Protein AF-A0A8B6GQU1-F1 (afdb_monomer)

Solvent-accessible surface area (backbone atoms only — not comparable to full-atom values): 12794 Å² total; per-residue (Å²): 138,81,83,81,77,73,77,77,67,75,58,37,74,60,38,72,40,65,51,82,77,58,45,67,23,82,91,47,68,87,48,82,59,70,42,34,28,68,71,36,69,60,90,46,43,72,52,30,48,74,42,68,39,54,34,37,72,97,46,101,49,71,38,66,60,90,42,33,26,54,41,31,30,41,45,47,70,40,78,71,83,61,48,80,49,42,36,25,32,30,52,47,33,55,41,36,85,66,46,73,60,60,76,47,45,57,52,88,85,64,81,83,89,49,67,49,74,42,56,38,47,51,70,59,24,50,47,32,35,74,77,68,68,41,83,46,40,53,36,30,19,22,20,65,70,60,42,51,55,57,51,46,58,53,51,54,52,52,54,55,62,70,67,56,71,86,88,75,72,69,88,75,64,75,66,57,62,65,58,63,66,70,68,68,87,66,58,80,88,66,92,73,84,90,80,76,82,76,81,80,86,81,83,84,81,80,83,75,135

Structure (mmCIF, N/CA/C/O backbone):
data_AF-A0A8B6GQU1-F1
#
_entry.id   AF-A0A8B6GQU1-F1
#
loop_
_atom_site.group_PDB
_atom_site.id
_atom_site.type_symbol
_atom_site.label_atom_id
_atom_site.label_alt_id
_atom_site.label_comp_id
_atom_site.label_asym_id
_atom_site.label_entity_id
_atom_site.label_seq_id
_atom_site.pdbx_PDB_ins_code
_atom_site.Cartn_x
_atom_site.Cartn_y
_atom_site.Cartn_z
_atom_site.occupancy
_atom_site.B_iso_or_equiv
_atom_site.auth_seq_id
_atom_site.auth_comp_id
_atom_site.auth_asym_id
_atom_site.auth_atom_id
_atom_site.pdbx_PDB_model_num
ATOM 1 N N . MET A 1 1 ? -38.777 -3.379 20.861 1.00 36.31 1 MET A N 1
ATOM 2 C CA . MET A 1 1 ? -37.461 -2.865 20.425 1.00 36.31 1 MET A CA 1
ATOM 3 C C . MET A 1 1 ? -36.499 -4.041 20.366 1.00 36.31 1 MET A C 1
ATOM 5 O O . MET A 1 1 ? -35.968 -4.431 21.395 1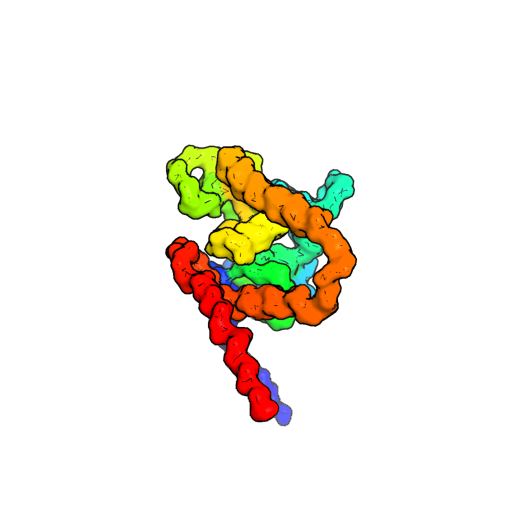.00 36.31 1 MET A O 1
ATOM 9 N N . ALA A 1 2 ? -36.364 -4.685 19.206 1.00 33.38 2 ALA A N 1
ATOM 10 C CA . ALA A 1 2 ? -35.402 -5.769 19.023 1.00 33.38 2 ALA A CA 1
ATOM 11 C C . ALA A 1 2 ? -34.128 -5.164 18.429 1.00 33.38 2 ALA A C 1
ATOM 13 O O . ALA A 1 2 ? -34.146 -4.674 17.301 1.00 33.38 2 ALA A O 1
ATOM 14 N N . ALA A 1 3 ? -33.051 -5.135 19.214 1.00 39.00 3 ALA A N 1
ATOM 15 C CA . ALA A 1 3 ? -31.732 -4.791 18.711 1.00 39.00 3 ALA A CA 1
ATOM 16 C C . ALA A 1 3 ? -31.323 -5.861 17.692 1.00 39.00 3 ALA A C 1
ATOM 18 O O . ALA A 1 3 ? -31.171 -7.034 18.037 1.00 39.00 3 ALA A O 1
ATOM 19 N N . ASN A 1 4 ? -31.198 -5.454 16.432 1.00 37.78 4 ASN A N 1
ATOM 20 C CA . ASN A 1 4 ? -30.645 -6.280 15.374 1.00 37.78 4 ASN A CA 1
ATOM 21 C C . ASN A 1 4 ? -29.144 -6.424 15.658 1.00 37.78 4 ASN A C 1
ATOM 23 O O . ASN A 1 4 ? -28.351 -5.539 15.345 1.00 37.78 4 ASN A O 1
ATOM 27 N N . VAL A 1 5 ? -28.767 -7.488 16.367 1.00 42.41 5 VAL A N 1
ATOM 28 C CA . VAL A 1 5 ? -27.365 -7.862 16.546 1.00 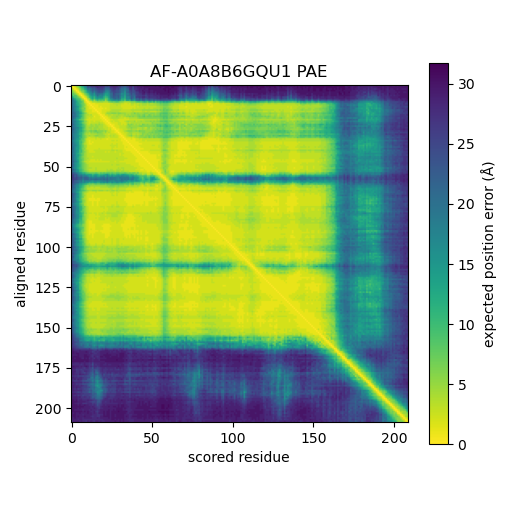42.41 5 VAL A CA 1
ATOM 29 C C . VAL A 1 5 ? -26.908 -8.412 15.203 1.00 42.41 5 VAL A C 1
ATOM 31 O O . VAL A 1 5 ? -27.070 -9.600 14.918 1.00 42.41 5 VAL A O 1
ATOM 34 N N . ASP A 1 6 ? -26.392 -7.521 14.356 1.00 46.66 6 ASP A N 1
ATOM 35 C CA . ASP A 1 6 ? -25.736 -7.881 13.108 1.00 46.66 6 ASP A CA 1
ATOM 36 C C . ASP A 1 6 ? -24.733 -8.998 13.399 1.00 46.66 6 ASP A C 1
ATOM 38 O O . ASP A 1 6 ? -23.780 -8.825 14.166 1.00 46.66 6 ASP A O 1
ATOM 42 N N . LYS A 1 7 ? -24.969 -10.171 12.802 1.00 43.84 7 LYS A N 1
ATOM 43 C CA . LYS A 1 7 ? -24.017 -11.283 12.795 1.00 43.84 7 LYS A CA 1
ATOM 44 C C . LYS A 1 7 ? -22.673 -10.718 12.347 1.00 43.84 7 LYS A C 1
ATOM 46 O O . LYS A 1 7 ? -22.515 -10.386 11.175 1.00 43.84 7 LYS A O 1
ATOM 51 N N . GLN A 1 8 ? -21.719 -10.591 13.272 1.00 52.16 8 GLN A N 1
ATOM 52 C CA . GLN A 1 8 ? -20.366 -10.151 12.953 1.00 52.16 8 GLN A CA 1
ATOM 53 C C . GLN A 1 8 ? -19.795 -11.114 11.920 1.00 52.16 8 GLN A C 1
ATOM 55 O O . GLN A 1 8 ? -19.410 -12.240 12.230 1.00 52.16 8 GLN A O 1
ATOM 60 N N . THR A 1 9 ? -19.769 -10.670 10.668 1.00 55.22 9 THR A N 1
ATOM 61 C CA . THR A 1 9 ? -19.030 -11.333 9.610 1.00 55.22 9 THR A CA 1
ATOM 62 C C . THR A 1 9 ? -17.588 -11.425 10.084 1.00 55.22 9 THR A C 1
ATOM 64 O O . THR A 1 9 ? -16.904 -10.411 10.216 1.00 55.22 9 THR A O 1
ATOM 67 N N . THR A 1 10 ? -17.117 -12.643 10.339 1.00 71.81 10 THR A N 1
ATOM 68 C CA . THR A 1 10 ? -15.739 -12.960 10.759 1.00 71.81 10 THR A CA 1
ATOM 69 C C . THR A 1 10 ? -14.692 -12.599 9.702 1.00 71.81 10 THR A C 1
ATOM 71 O O . THR A 1 10 ? -13.506 -12.853 9.892 1.00 71.81 10 THR A O 1
ATOM 74 N N . HIS A 1 11 ? -15.128 -12.016 8.586 1.00 86.56 11 HIS A N 1
ATOM 75 C CA . HIS A 1 11 ? -14.360 -11.691 7.403 1.00 86.56 11 HIS A CA 1
ATOM 76 C C . HIS A 1 11 ? -14.663 -10.247 6.992 1.00 86.56 11 HIS A C 1
ATOM 78 O O . HIS A 1 11 ? -15.827 -9.864 6.886 1.00 86.56 11 HIS A O 1
ATOM 84 N N . CYS A 1 12 ? -13.627 -9.441 6.746 1.00 92.69 12 CYS A N 1
ATOM 85 C CA . CYS A 1 12 ? -13.792 -8.141 6.103 1.00 92.69 12 CYS A CA 1
ATOM 86 C C . CYS A 1 12 ? -13.654 -8.278 4.574 1.00 92.69 12 CYS A C 1
ATOM 88 O O . CYS A 1 12 ? -12.913 -9.146 4.100 1.00 92.69 12 CYS A O 1
ATOM 90 N N . PRO A 1 13 ? -14.292 -7.395 3.784 1.00 93.19 13 PRO A N 1
ATOM 91 C CA . PRO A 1 13 ? -14.143 -7.350 2.328 1.00 93.19 13 PRO A CA 1
ATOM 92 C C . PRO A 1 13 ? -12.689 -7.383 1.829 1.00 93.19 13 PRO A C 1
ATOM 94 O O . PRO A 1 13 ? -12.398 -8.017 0.816 1.00 93.19 13 PRO A O 1
ATOM 97 N N . LEU A 1 14 ? -11.761 -6.763 2.570 1.00 92.94 14 LEU A N 1
ATOM 98 C CA . LEU A 1 14 ? -10.349 -6.662 2.182 1.00 92.94 14 LEU A CA 1
ATOM 99 C C . LEU A 1 14 ? -9.598 -8.003 2.179 1.00 92.94 14 LEU A C 1
ATOM 101 O O . LEU A 1 14 ? -8.539 -8.123 1.552 1.00 92.94 14 LEU A O 1
ATOM 105 N N . GLN A 1 15 ? -10.139 -9.027 2.840 1.00 92.38 15 GLN A N 1
ATOM 106 C CA . GLN A 1 15 ? -9.543 -10.358 2.843 1.00 92.38 15 GLN A CA 1
ATOM 107 C C . GLN A 1 15 ? -9.478 -10.964 1.437 1.00 92.38 15 GLN A C 1
ATOM 109 O O . GLN A 1 15 ? -8.520 -11.664 1.125 1.00 92.38 15 GLN A O 1
ATOM 114 N N . LYS A 1 16 ? -10.452 -10.657 0.571 1.00 89.75 16 LYS A N 1
ATOM 115 C CA . LYS A 1 16 ? -10.501 -11.170 -0.808 1.00 89.75 16 LYS A CA 1
ATOM 116 C C . LYS A 1 16 ? -9.285 -10.739 -1.634 1.00 89.75 16 LYS A C 1
ATOM 118 O O . LYS A 1 16 ? -8.817 -11.497 -2.474 1.00 89.75 16 LYS A O 1
ATOM 123 N N . PHE A 1 17 ? -8.752 -9.549 -1.360 1.00 88.44 17 PHE A N 1
ATOM 124 C CA . PHE A 1 17 ? -7.623 -8.974 -2.098 1.00 88.44 17 PHE A CA 1
ATOM 125 C C . PHE A 1 17 ? -6.268 -9.352 -1.496 1.00 88.44 17 PHE A C 1
ATOM 127 O O . PHE A 1 17 ? -5.271 -9.507 -2.198 1.00 88.44 17 PHE A O 1
ATOM 134 N N . THR A 1 18 ? -6.213 -9.494 -0.173 1.00 86.69 18 THR A N 1
ATOM 135 C CA . THR A 1 18 ? -4.941 -9.601 0.560 1.00 86.69 18 THR A CA 1
ATOM 136 C C . THR A 1 18 ? -4.663 -10.990 1.117 1.00 86.69 18 THR A C 1
ATOM 138 O O . THR A 1 18 ? -3.517 -11.293 1.455 1.00 86.69 18 THR A O 1
ATOM 141 N N . GLY A 1 19 ? -5.686 -11.842 1.193 1.00 87.75 19 GLY A N 1
ATOM 142 C CA . GLY A 1 19 ? -5.645 -13.098 1.927 1.00 87.75 19 GLY A CA 1
ATOM 143 C C . GLY A 1 19 ? -5.502 -12.878 3.437 1.00 87.75 19 GLY A C 1
ATOM 144 O O . GLY A 1 19 ? -5.899 -11.849 3.989 1.00 87.75 19 GLY A O 1
ATOM 145 N N . GLY A 1 20 ? -4.917 -13.861 4.122 1.00 87.38 20 GLY A N 1
ATOM 146 C CA . GLY A 1 20 ? -4.683 -13.808 5.567 1.00 87.38 20 GLY A CA 1
ATOM 147 C C . GLY A 1 20 ? -5.947 -13.989 6.416 1.00 87.38 20 GLY A C 1
ATOM 148 O O . GLY A 1 20 ? -7.055 -14.168 5.909 1.00 87.38 20 GLY A O 1
ATOM 149 N N . LYS A 1 21 ? -5.767 -13.982 7.741 1.00 91.19 21 LYS A N 1
ATOM 150 C CA . LYS A 1 21 ? -6.856 -14.152 8.714 1.00 91.19 21 LYS A CA 1
ATOM 151 C C . LYS A 1 21 ? -7.410 -12.786 9.120 1.00 91.19 21 LYS A C 1
ATOM 153 O O . LYS A 1 21 ? -6.639 -11.906 9.493 1.00 91.19 21 LYS A O 1
ATOM 158 N N . CYS A 1 22 ? -8.728 -12.623 9.059 1.00 94.06 22 CYS A N 1
ATOM 159 C CA . CYS A 1 22 ? -9.408 -11.477 9.661 1.00 94.06 22 CYS A CA 1
ATOM 160 C C . CYS A 1 22 ? -9.438 -11.592 11.190 1.00 94.06 22 CYS A C 1
ATOM 162 O O . CYS A 1 22 ? -9.257 -12.678 11.744 1.00 94.06 22 CYS A O 1
ATOM 164 N N . GLY A 1 23 ? -9.691 -10.471 11.865 1.00 91.50 23 GLY A N 1
ATOM 165 C CA . GLY A 1 23 ? -9.900 -10.439 13.310 1.00 91.50 23 GLY A CA 1
ATOM 166 C C . GLY A 1 23 ? -9.349 -9.182 13.973 1.00 91.50 23 GLY A C 1
ATOM 167 O O . GLY A 1 23 ? -9.198 -8.132 13.341 1.00 91.50 23 GLY A O 1
ATOM 168 N N . PHE A 1 24 ? -9.031 -9.319 15.259 1.00 90.62 24 PHE A N 1
ATOM 169 C CA . PHE A 1 24 ? -8.501 -8.253 16.105 1.00 90.62 24 PHE A CA 1
ATOM 170 C C . PHE A 1 24 ? -6.975 -8.270 16.157 1.00 90.62 24 PHE A C 1
ATOM 172 O O . PHE A 1 24 ? -6.348 -9.329 16.180 1.00 90.62 24 PHE A O 1
ATOM 179 N N . SER A 1 25 ? -6.367 -7.085 16.158 1.00 85.81 25 SER A N 1
ATOM 180 C CA . SER A 1 25 ? -4.914 -6.957 16.216 1.00 85.81 25 SER A CA 1
ATOM 181 C C . SER A 1 25 ? -4.424 -7.195 17.641 1.00 85.81 25 SER A C 1
ATOM 183 O O . SER A 1 25 ? -4.819 -6.477 18.556 1.00 85.81 25 SER A O 1
ATOM 185 N N . ALA A 1 26 ? -3.520 -8.160 17.830 1.00 86.06 26 ALA A N 1
ATOM 186 C CA . ALA A 1 26 ? -2.878 -8.384 19.127 1.00 86.06 26 ALA A CA 1
ATOM 187 C C . ALA A 1 26 ? -2.045 -7.166 19.572 1.00 86.06 26 ALA A C 1
ATOM 189 O O . ALA A 1 26 ? -1.997 -6.845 20.756 1.00 86.06 26 ALA A O 1
ATOM 190 N N . THR A 1 27 ? -1.433 -6.456 18.617 1.00 87.31 27 THR A N 1
ATOM 191 C CA . THR A 1 27 ? -0.640 -5.242 18.871 1.00 87.31 27 THR A CA 1
ATOM 192 C C . THR A 1 27 ? -1.511 -4.056 19.285 1.00 87.31 27 THR A C 1
ATOM 194 O O . THR A 1 27 ? -1.090 -3.236 20.093 1.00 87.31 27 THR A O 1
ATOM 197 N N . PHE A 1 28 ? -2.734 -3.973 18.756 1.00 87.00 28 PHE A N 1
ATOM 198 C CA . PHE A 1 28 ? -3.681 -2.891 19.030 1.00 87.00 28 PHE A CA 1
ATOM 199 C C . PHE A 1 28 ? -4.968 -3.451 19.639 1.00 87.00 28 PHE A C 1
ATOM 201 O O . PHE A 1 28 ? -6.058 -3.312 19.090 1.00 87.00 28 PHE A O 1
ATOM 208 N N . SER A 1 29 ? -4.832 -4.0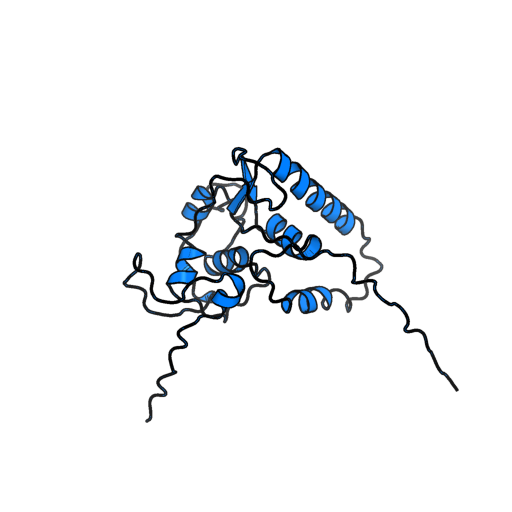86 20.803 1.00 86.88 29 SER A N 1
ATOM 209 C CA . SER A 1 29 ? -5.901 -4.837 21.479 1.00 86.88 29 SER A CA 1
ATOM 210 C C . SER A 1 29 ? -7.106 -3.999 21.927 1.00 86.88 29 SER A C 1
ATOM 212 O O . SER A 1 29 ? -8.174 -4.551 22.201 1.00 86.88 29 SER A O 1
ATOM 214 N N . ARG A 1 30 ? -6.945 -2.672 22.004 1.00 89.75 30 ARG A N 1
ATOM 215 C CA . ARG A 1 30 ? -8.024 -1.725 22.329 1.00 89.75 30 ARG A CA 1
ATOM 216 C C . ARG A 1 30 ? -8.957 -1.459 21.148 1.00 89.75 30 ARG A C 1
ATOM 218 O O . ARG A 1 30 ? -10.086 -1.044 21.367 1.00 89.75 30 ARG A O 1
ATOM 225 N N . GLU A 1 31 ? -8.517 -1.717 19.918 1.00 88.69 31 GLU A N 1
ATOM 226 C CA . GLU A 1 31 ? -9.333 -1.503 18.724 1.00 88.69 31 GLU A CA 1
ATOM 227 C C . GLU A 1 31 ? -10.016 -2.803 18.310 1.00 88.69 31 GLU A C 1
ATOM 229 O O . GLU A 1 31 ? -9.416 -3.689 17.696 1.00 88.69 31 GLU A O 1
ATOM 234 N N . LYS A 1 32 ? -11.293 -2.909 18.688 1.00 88.00 32 LYS A N 1
ATOM 235 C CA . LYS A 1 32 ? -12.134 -4.099 18.495 1.00 88.00 32 LYS A CA 1
ATOM 236 C C . LYS A 1 32 ? -13.281 -3.876 17.512 1.00 88.00 32 LYS A C 1
ATOM 238 O O . LYS A 1 32 ? -14.213 -4.670 17.456 1.00 88.00 32 LYS A O 1
ATOM 243 N N . GLU A 1 33 ? -13.209 -2.811 16.729 1.00 91.56 33 GLU A N 1
ATOM 244 C CA . GLU A 1 33 ? -14.273 -2.427 15.809 1.00 91.56 33 GLU A CA 1
ATOM 245 C C . GLU A 1 33 ? -13.814 -2.536 14.361 1.00 91.56 33 GLU A C 1
ATOM 247 O O . GLU A 1 33 ? -12.654 -2.293 14.022 1.00 91.56 33 GLU A O 1
ATOM 252 N N . TYR A 1 34 ? -14.751 -2.937 13.506 1.00 94.69 34 TYR A N 1
ATOM 253 C CA . TYR A 1 34 ? -14.587 -2.890 12.063 1.00 94.69 34 TYR A CA 1
ATOM 254 C C . TYR A 1 34 ? -15.051 -1.514 11.614 1.00 94.69 34 TYR A C 1
ATOM 256 O O . TYR A 1 34 ? -16.222 -1.180 11.777 1.00 94.69 34 TYR A O 1
ATOM 264 N N . VAL A 1 35 ? -14.140 -0.747 11.035 1.00 96.19 35 VAL A N 1
ATOM 265 C CA . VAL A 1 35 ? -14.394 0.636 10.623 1.00 96.19 35 VAL A CA 1
ATOM 266 C C . VAL A 1 35 ? -14.433 0.733 9.108 1.00 96.19 35 VAL A C 1
ATOM 268 O O . VAL A 1 35 ? -13.853 -0.110 8.413 1.00 96.19 35 VAL A O 1
ATOM 271 N N . LYS A 1 36 ? -15.114 1.747 8.583 1.00 97.75 36 LYS A N 1
ATOM 272 C CA . LYS A 1 36 ? -15.061 2.083 7.159 1.00 97.75 36 LYS A CA 1
ATOM 273 C C . LYS A 1 36 ? -13.673 2.607 6.783 1.00 97.75 36 LYS A C 1
ATOM 275 O O . LYS A 1 36 ? -12.936 3.134 7.620 1.00 97.75 36 LYS A O 1
ATOM 280 N N . LEU A 1 37 ? -13.303 2.502 5.509 1.00 97.38 37 LEU A N 1
ATOM 281 C CA . LEU A 1 37 ? -12.049 3.077 5.020 1.00 97.38 37 LEU A CA 1
ATOM 282 C C . LEU A 1 37 ? -12.030 4.607 5.132 1.00 97.38 37 LEU A C 1
ATOM 284 O O . LEU A 1 37 ? -10.973 5.171 5.406 1.00 97.38 37 LEU A O 1
ATOM 288 N N . SER A 1 38 ? -13.176 5.278 4.989 1.00 97.69 38 SER A N 1
ATOM 289 C CA . SER A 1 38 ? -13.298 6.724 5.233 1.00 97.69 38 SER A CA 1
ATOM 290 C C . SER A 1 38 ? -13.032 7.130 6.688 1.00 97.69 38 SER A C 1
ATOM 292 O O . SER A 1 38 ? -12.573 8.239 6.942 1.00 97.69 38 SER A O 1
ATOM 294 N N . GLU A 1 39 ? -13.259 6.226 7.642 1.00 97.69 39 GLU A N 1
ATOM 295 C CA . GLU A 1 39 ? -13.032 6.437 9.080 1.00 97.69 39 GLU A CA 1
ATOM 296 C C . GLU A 1 39 ? -11.587 6.098 9.497 1.00 97.69 39 GLU A C 1
ATOM 298 O O . GLU A 1 39 ? -11.167 6.332 10.633 1.00 97.69 39 GLU A O 1
ATOM 303 N N . CYS A 1 40 ? -10.786 5.551 8.578 1.00 97.44 40 CYS A N 1
ATOM 304 C CA . CYS A 1 40 ? -9.366 5.304 8.794 1.00 97.44 40 CYS A CA 1
ATOM 305 C C . CYS A 1 40 ? -8.580 6.613 8.613 1.00 97.44 40 CYS A C 1
ATOM 307 O O . CYS A 1 40 ? -8.165 6.963 7.505 1.00 97.44 40 CYS A O 1
ATOM 309 N N . THR A 1 41 ? -8.388 7.339 9.716 1.00 96.19 41 THR A N 1
ATOM 310 C CA . THR A 1 41 ? -7.816 8.696 9.741 1.00 96.19 41 THR A CA 1
ATOM 311 C C . THR A 1 41 ? -6.522 8.826 10.550 1.00 96.19 41 THR A C 1
ATOM 313 O O . THR A 1 41 ? -6.091 9.940 10.854 1.00 96.19 41 THR A O 1
ATOM 316 N N . LYS A 1 42 ? -5.856 7.719 10.910 1.00 95.25 42 LYS A N 1
ATOM 317 C CA . LYS A 1 42 ? -4.585 7.803 11.648 1.00 95.25 42 LYS A CA 1
ATOM 318 C C . LYS A 1 42 ? -3.536 8.562 10.840 1.00 95.25 42 LYS A C 1
ATOM 320 O O . LYS A 1 42 ? -3.440 8.419 9.623 1.00 95.25 42 LYS A O 1
ATOM 325 N N . ASN A 1 43 ? -2.693 9.323 11.535 1.00 94.81 43 ASN A N 1
ATOM 326 C CA . ASN A 1 43 ? -1.574 10.005 10.898 1.00 94.81 43 ASN A CA 1
ATOM 327 C C . ASN A 1 43 ? -0.554 8.976 10.376 1.00 94.81 43 ASN A C 1
ATOM 329 O O . ASN A 1 43 ? 0.022 8.205 11.146 1.00 94.81 43 ASN A O 1
ATOM 333 N N . ILE A 1 44 ? -0.327 8.986 9.060 1.00 95.50 44 ILE A N 1
ATOM 334 C CA . ILE A 1 44 ? 0.591 8.076 8.368 1.00 95.50 44 ILE A CA 1
ATOM 335 C C . ILE A 1 44 ? 1.907 8.739 7.947 1.00 95.50 44 ILE A C 1
ATOM 337 O O . ILE A 1 44 ? 2.765 8.050 7.405 1.00 95.50 44 ILE A O 1
ATOM 341 N N . SER A 1 45 ? 2.131 10.032 8.195 1.00 93.31 45 SER A N 1
ATOM 342 C CA . SER A 1 45 ? 3.275 10.773 7.636 1.00 93.31 45 SER A CA 1
ATOM 343 C C . SER A 1 45 ? 4.626 10.170 8.036 1.00 93.31 45 SER A C 1
ATOM 345 O O . SER A 1 45 ? 5.476 9.918 7.181 1.00 93.31 45 SER A O 1
ATOM 347 N N . ASN A 1 46 ? 4.808 9.844 9.320 1.00 93.50 46 ASN A N 1
ATOM 348 C CA . ASN A 1 46 ? 6.025 9.176 9.800 1.00 93.50 46 ASN A CA 1
ATOM 349 C C . ASN A 1 46 ? 6.180 7.765 9.213 1.00 93.50 46 ASN A C 1
ATOM 351 O O . ASN A 1 46 ? 7.298 7.313 8.956 1.00 93.50 46 ASN A O 1
ATOM 355 N N . HIS A 1 47 ? 5.064 7.077 8.968 1.00 95.25 47 HIS A N 1
ATOM 356 C CA . HIS A 1 47 ? 5.069 5.753 8.357 1.00 95.25 47 HIS A CA 1
ATOM 357 C C . HIS A 1 47 ? 5.449 5.797 6.877 1.00 95.25 47 HIS A C 1
ATOM 359 O O . HIS A 1 47 ? 6.285 5.014 6.434 1.00 95.25 47 HIS A O 1
ATOM 365 N N . LEU A 1 48 ? 4.903 6.751 6.121 1.00 94.62 48 LEU A N 1
ATOM 366 C CA . LEU A 1 48 ? 5.284 6.997 4.731 1.00 94.62 48 LEU A CA 1
ATOM 367 C C . LEU A 1 48 ? 6.784 7.295 4.636 1.00 94.62 48 LEU A C 1
ATOM 369 O O . LEU A 1 48 ? 7.482 6.651 3.853 1.00 94.62 48 LEU A O 1
ATOM 373 N N . LYS A 1 49 ? 7.306 8.157 5.520 1.00 92.31 49 LYS A N 1
ATOM 374 C CA . LYS A 1 49 ? 8.744 8.454 5.610 1.00 92.31 49 LYS A CA 1
ATOM 375 C C . LYS A 1 49 ? 9.578 7.202 5.901 1.00 92.31 49 LYS A C 1
ATOM 377 O O . LYS A 1 49 ? 10.605 6.997 5.256 1.00 92.31 49 LYS A O 1
ATOM 382 N N . SER A 1 50 ? 9.138 6.336 6.820 1.00 92.25 50 SER A N 1
ATOM 383 C CA . SER A 1 50 ? 9.835 5.073 7.123 1.00 92.25 50 SER A CA 1
ATOM 384 C C . SER A 1 50 ? 9.837 4.104 5.929 1.00 92.25 50 SER A C 1
ATOM 386 O O . SER A 1 50 ? 10.821 3.400 5.694 1.00 92.25 50 SER A O 1
ATOM 388 N N . CYS A 1 51 ? 8.778 4.142 5.117 1.00 92.38 51 CYS A N 1
ATOM 389 C CA . CYS A 1 51 ? 8.663 3.425 3.850 1.00 92.38 51 CYS A CA 1
ATOM 390 C C . CYS A 1 51 ? 9.372 4.133 2.681 1.00 92.38 51 CYS A C 1
ATOM 392 O O . CYS A 1 51 ? 9.318 3.633 1.562 1.00 92.38 51 CYS A O 1
ATOM 394 N N . LYS A 1 52 ? 10.046 5.269 2.919 1.00 92.25 52 LYS A N 1
ATOM 395 C CA . LYS A 1 52 ? 10.688 6.127 1.904 1.00 92.25 52 LYS A CA 1
ATOM 396 C C . LYS A 1 52 ? 9.729 6.635 0.818 1.00 92.25 52 LYS A C 1
ATOM 398 O O . LYS A 1 52 ? 10.150 6.876 -0.312 1.00 92.25 52 LYS A O 1
ATOM 403 N N . LEU A 1 53 ? 8.456 6.788 1.162 1.00 92.88 53 LEU A N 1
ATOM 404 C CA . LEU A 1 53 ? 7.451 7.443 0.333 1.00 92.88 53 LEU A CA 1
ATOM 405 C C . LEU A 1 53 ? 7.423 8.950 0.640 1.00 92.88 53 LEU A C 1
ATOM 407 O O . LEU A 1 53 ? 7.680 9.334 1.788 1.00 92.88 53 LEU A O 1
ATOM 411 N N . PRO A 1 54 ? 7.082 9.806 -0.341 1.00 91.31 54 PRO A N 1
ATOM 412 C CA . PRO A 1 54 ? 6.761 11.207 -0.087 1.00 91.31 54 PRO A CA 1
ATOM 413 C C . PRO A 1 54 ? 5.660 11.321 0.972 1.00 91.31 54 PRO A C 1
ATOM 415 O O . PRO A 1 54 ? 4.550 10.824 0.791 1.00 91.31 54 PRO A O 1
ATOM 418 N N . SER A 1 55 ? 5.980 11.946 2.105 1.00 87.44 55 SER A N 1
ATOM 419 C CA . SER A 1 55 ? 5.075 12.042 3.255 1.00 87.44 55 SER A CA 1
ATOM 420 C C . SER A 1 55 ? 4.296 13.353 3.326 1.00 87.44 55 SER A C 1
ATOM 422 O O . SER A 1 55 ? 3.494 13.505 4.247 1.00 87.44 55 SER A O 1
ATOM 424 N N . GLY A 1 56 ? 4.590 14.331 2.458 1.00 80.94 56 GLY A N 1
ATOM 425 C CA . GLY A 1 56 ? 4.062 15.706 2.509 1.00 80.94 56 GLY A CA 1
ATOM 426 C C . GLY A 1 56 ? 4.565 16.531 3.703 1.00 80.94 56 GLY A C 1
ATOM 427 O O . GLY A 1 56 ? 4.710 17.744 3.633 1.00 80.94 56 GLY A O 1
ATOM 428 N N . HIS A 1 57 ? 4.905 15.871 4.808 1.00 65.44 57 HIS A N 1
ATOM 429 C CA . HIS A 1 57 ? 5.495 16.477 5.990 1.00 65.44 57 HIS A CA 1
ATOM 430 C C . HIS A 1 57 ? 7.001 16.711 5.765 1.00 65.44 57 HIS A C 1
ATOM 432 O O . HIS A 1 57 ? 7.745 15.747 5.581 1.00 65.44 57 HIS A O 1
ATOM 438 N N . GLN A 1 58 ? 7.445 17.975 5.803 1.00 54.53 58 GLN A N 1
ATOM 439 C CA . GLN A 1 58 ? 8.836 18.443 5.604 1.00 54.53 58 GLN A CA 1
ATOM 440 C C . GLN A 1 58 ? 9.402 18.372 4.168 1.00 54.53 58 GLN A C 1
ATOM 442 O O . GLN A 1 58 ? 10.560 18.733 3.967 1.00 54.53 58 GLN A O 1
ATOM 447 N N . SER A 1 59 ? 8.630 17.947 3.163 1.00 56.94 59 SER A N 1
ATOM 448 C CA . SER A 1 59 ? 9.036 18.000 1.749 1.00 56.94 59 SER A CA 1
ATOM 449 C C . SER A 1 59 ? 8.306 19.120 1.009 1.00 56.94 59 SER A C 1
ATOM 451 O O . SER A 1 59 ? 7.126 19.331 1.245 1.00 56.94 59 SER A O 1
ATOM 453 N N . LYS A 1 60 ? 8.969 19.779 0.044 1.00 66.06 60 LYS A N 1
ATOM 454 C CA . LYS A 1 60 ? 8.313 20.678 -0.937 1.00 66.06 60 LYS A CA 1
ATOM 455 C C . LYS A 1 60 ? 7.203 19.969 -1.742 1.00 66.06 60 LYS A C 1
ATOM 457 O O . LYS A 1 60 ? 6.379 20.616 -2.374 1.00 66.06 60 LYS A O 1
ATOM 462 N N . TRP A 1 61 ? 7.221 18.642 -1.737 1.00 72.25 61 TRP A N 1
ATOM 463 C CA . TRP A 1 61 ? 6.364 17.775 -2.531 1.00 72.25 61 TRP A CA 1
ATOM 464 C C . TRP A 1 61 ? 5.157 17.289 -1.734 1.00 72.25 61 TRP A C 1
ATOM 466 O O . TRP A 1 61 ? 5.277 17.020 -0.535 1.00 72.25 61 TRP A O 1
ATOM 476 N N . GLU A 1 62 ? 4.036 17.130 -2.434 1.00 84.75 62 GLU A N 1
ATOM 477 C CA . GLU A 1 62 ? 2.807 16.524 -1.925 1.00 84.75 62 GLU A CA 1
ATOM 478 C C . GLU A 1 62 ? 3.052 15.091 -1.418 1.00 84.75 62 GLU A C 1
ATOM 480 O O . GLU A 1 62 ? 3.978 14.396 -1.854 1.00 84.75 62 GLU A O 1
ATOM 485 N N . ALA A 1 63 ? 2.238 14.649 -0.457 1.00 88.69 63 ALA A N 1
ATOM 486 C CA . ALA A 1 63 ? 2.263 13.264 -0.012 1.00 88.69 63 ALA A CA 1
ATOM 487 C C . ALA A 1 63 ? 1.816 12.331 -1.147 1.00 88.69 63 ALA A C 1
ATOM 489 O O . ALA A 1 63 ? 0.819 12.590 -1.809 1.00 88.69 63 ALA A O 1
ATOM 490 N N . ASP A 1 64 ? 2.502 11.199 -1.322 1.00 92.50 64 ASP A N 1
ATOM 491 C CA . ASP A 1 64 ? 2.108 10.187 -2.319 1.00 92.50 64 ASP A CA 1
ATOM 492 C C . ASP A 1 64 ? 0.773 9.508 -1.963 1.00 92.50 64 ASP A C 1
ATOM 494 O O . ASP A 1 64 ? 0.105 8.928 -2.817 1.00 92.50 64 ASP A O 1
ATOM 498 N N . VAL A 1 65 ? 0.384 9.569 -0.684 1.00 94.88 65 VAL A N 1
ATOM 499 C CA . VAL A 1 65 ? -0.884 9.048 -0.172 1.00 94.88 65 VAL A CA 1
ATOM 500 C C . VAL A 1 65 ? -1.455 10.013 0.865 1.00 94.88 65 VAL A C 1
ATOM 502 O O . VAL A 1 65 ? -0.765 10.387 1.813 1.00 94.88 65 VAL A O 1
ATOM 505 N N . SER A 1 66 ? -2.727 10.382 0.705 1.00 92.38 66 SER A N 1
ATOM 506 C CA . SER A 1 66 ? -3.387 11.446 1.475 1.00 92.38 66 SER A CA 1
ATOM 507 C C . SER A 1 66 ? -3.946 11.011 2.835 1.00 92.38 66 SER A C 1
ATOM 509 O O . SER A 1 66 ? -4.015 11.825 3.753 1.00 92.38 66 SER A O 1
ATOM 511 N N . SER A 1 67 ? -4.341 9.743 3.005 1.00 95.94 67 SER A N 1
ATOM 512 C CA . SER A 1 67 ? -4.923 9.242 4.261 1.00 95.94 67 SER A CA 1
ATOM 513 C C . SER A 1 67 ? -4.612 7.767 4.534 1.00 95.94 67 SER A C 1
ATOM 515 O O . SER A 1 67 ? -4.196 7.023 3.644 1.00 95.94 67 SER A O 1
ATOM 517 N N . GLU A 1 68 ? -4.836 7.320 5.777 1.00 98.06 68 GLU A N 1
ATOM 518 C CA . GLU A 1 68 ? -4.701 5.907 6.164 1.00 98.06 68 GLU A CA 1
ATOM 519 C C . GLU A 1 68 ? -5.622 5.003 5.327 1.00 98.06 68 GLU A C 1
ATOM 521 O O . GLU A 1 68 ? -5.165 3.972 4.832 1.00 98.06 68 GLU A O 1
ATOM 526 N N . GLY A 1 69 ? -6.880 5.402 5.107 1.00 98.25 69 GLY A N 1
ATOM 527 C CA . GLY A 1 69 ? -7.816 4.670 4.247 1.00 98.25 69 GLY A CA 1
ATOM 528 C C . GLY A 1 69 ? -7.299 4.468 2.818 1.00 98.25 69 GLY A C 1
ATOM 529 O O . GLY A 1 69 ? -7.339 3.347 2.301 1.00 98.25 69 GLY A O 1
ATOM 530 N N . HIS A 1 70 ? -6.748 5.514 2.193 1.00 98.00 70 HIS A N 1
ATOM 531 C CA . HIS A 1 70 ? -6.138 5.403 0.862 1.00 98.00 70 HIS A CA 1
ATOM 532 C C . HIS A 1 70 ? -4.918 4.477 0.879 1.00 98.00 70 HIS A C 1
ATOM 534 O O . HIS A 1 70 ? -4.785 3.616 0.012 1.00 98.00 70 HIS A O 1
ATOM 540 N N . LEU A 1 71 ? -4.062 4.579 1.901 1.00 98.12 71 LEU A N 1
ATOM 541 C CA . LEU A 1 71 ? -2.879 3.726 2.027 1.00 98.12 71 LEU A CA 1
ATOM 542 C C . LEU A 1 71 ? -3.245 2.241 2.105 1.00 98.12 71 LEU A C 1
ATOM 544 O O . LEU A 1 71 ? -2.618 1.412 1.443 1.00 98.12 71 LEU A O 1
ATOM 548 N N . ILE A 1 72 ? -4.263 1.914 2.904 1.00 98.25 72 ILE A N 1
ATOM 549 C CA . ILE A 1 72 ? -4.791 0.554 3.033 1.00 98.25 72 ILE A CA 1
ATOM 550 C C . ILE A 1 72 ? -5.319 0.062 1.678 1.00 98.25 72 ILE A C 1
ATOM 552 O O . ILE A 1 72 ? -4.983 -1.053 1.275 1.00 98.25 72 ILE A O 1
ATOM 556 N N . SER A 1 73 ? -6.082 0.901 0.972 1.00 97.06 73 SER A N 1
ATOM 557 C CA . SER A 1 73 ? -6.679 0.586 -0.336 1.00 97.06 73 SER A CA 1
ATOM 558 C C . SER A 1 73 ? -5.615 0.300 -1.395 1.00 97.06 73 SER A C 1
ATOM 560 O O . SER A 1 73 ? -5.598 -0.762 -2.016 1.00 97.06 73 SER A O 1
ATOM 562 N N . TYR A 1 74 ? -4.635 1.189 -1.546 1.00 97.50 74 TYR A N 1
ATOM 563 C CA . TYR A 1 74 ? -3.594 1.029 -2.561 1.00 97.50 74 TYR A CA 1
ATOM 564 C C . TYR A 1 74 ? -2.699 -0.186 -2.287 1.00 97.50 74 TYR A C 1
ATOM 566 O O . TYR A 1 74 ? -2.278 -0.883 -3.210 1.00 97.50 74 TYR A O 1
ATOM 574 N N . ARG A 1 75 ? -2.447 -0.521 -1.015 1.00 96.88 75 ARG A N 1
ATOM 575 C CA . ARG A 1 75 ? -1.666 -1.715 -0.641 1.00 96.88 75 ARG A CA 1
ATOM 576 C C . ARG A 1 75 ? -2.404 -3.039 -0.811 1.00 96.88 75 ARG A C 1
ATOM 578 O O . ARG A 1 75 ? -1.745 -4.081 -0.758 1.00 96.88 75 ARG A O 1
ATOM 585 N N . CYS A 1 76 ? -3.712 -3.021 -1.050 1.00 94.44 76 CYS A N 1
ATOM 586 C CA . CYS A 1 76 ? -4.466 -4.195 -1.481 1.00 94.44 76 CYS A CA 1
ATOM 587 C C . CYS A 1 76 ? -4.851 -4.176 -2.969 1.00 94.44 76 CYS A C 1
ATOM 589 O O . CYS A 1 76 ? -5.513 -5.108 -3.411 1.00 94.44 76 CYS A O 1
ATOM 591 N N . GLY A 1 77 ? -4.402 -3.178 -3.740 1.00 94.44 77 GLY A N 1
ATOM 592 C CA . GLY A 1 77 ? -4.684 -3.069 -5.176 1.00 94.44 77 GLY A CA 1
ATOM 593 C C . GLY A 1 77 ? -6.010 -2.379 -5.506 1.00 94.44 77 GLY A C 1
ATOM 594 O O . GLY A 1 77 ? -6.413 -2.354 -6.663 1.00 94.44 77 GLY A O 1
ATOM 595 N N . LEU A 1 78 ? -6.682 -1.789 -4.513 1.00 95.12 78 LEU A N 1
ATOM 596 C CA . LEU A 1 78 ? -7.877 -0.972 -4.709 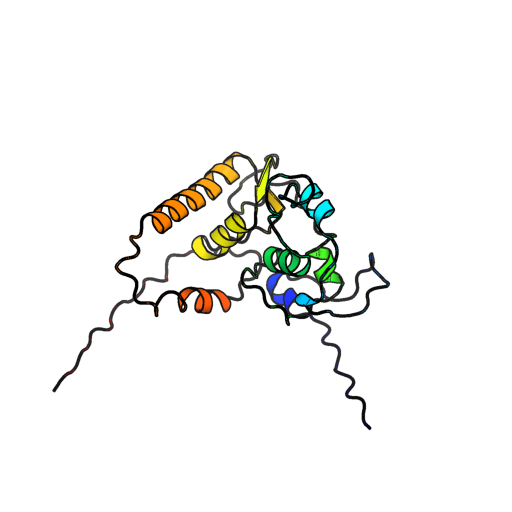1.00 95.12 78 LEU A CA 1
ATOM 597 C C . LEU A 1 78 ? -7.466 0.474 -5.005 1.00 95.12 78 LEU A C 1
ATOM 599 O O . LEU A 1 78 ? -7.335 1.292 -4.096 1.00 95.12 78 LEU A O 1
ATOM 603 N N . PHE A 1 79 ? -7.221 0.778 -6.282 1.00 94.06 79 PHE A N 1
ATOM 604 C CA . PHE A 1 79 ? -6.821 2.122 -6.727 1.00 94.06 79 PHE A CA 1
ATOM 605 C C . PHE A 1 79 ? -7.994 3.084 -6.943 1.00 94.06 79 PHE A C 1
ATOM 607 O O . PHE A 1 79 ? -7.779 4.293 -6.954 1.00 94.06 79 PHE A O 1
ATOM 614 N N . SER A 1 80 ? -9.218 2.562 -7.060 1.00 92.94 80 SER A N 1
ATOM 615 C CA . SER A 1 80 ? -10.447 3.345 -6.917 1.00 92.94 80 SER A CA 1
ATOM 616 C C . SER A 1 80 ? -10.893 3.279 -5.456 1.00 92.94 80 SER A C 1
ATOM 618 O O . SER A 1 80 ? -11.176 2.194 -4.937 1.00 92.94 80 SER A O 1
ATOM 620 N N . PHE A 1 81 ? -10.861 4.417 -4.759 1.00 93.00 81 PHE A N 1
ATOM 621 C CA . PHE A 1 81 ? -11.123 4.465 -3.322 1.00 93.00 81 PHE A CA 1
ATOM 622 C C . PHE A 1 81 ? -12.605 4.213 -3.028 1.00 93.00 81 PHE A C 1
ATOM 624 O O . PHE A 1 81 ? -13.471 4.966 -3.462 1.00 93.00 81 PHE A O 1
ATOM 631 N N . GLN A 1 82 ? -12.891 3.165 -2.254 1.00 95.06 82 GLN A N 1
ATOM 632 C CA . GLN A 1 82 ? -14.249 2.797 -1.848 1.00 95.06 82 GLN A CA 1
ATOM 633 C C . GLN A 1 82 ? -14.445 3.104 -0.353 1.00 95.06 82 GLN A C 1
ATOM 635 O O . GLN A 1 82 ? -14.091 2.273 0.490 1.00 95.06 82 GLN A O 1
ATOM 640 N N . PRO A 1 83 ? -14.983 4.283 0.010 1.00 96.06 83 PRO A N 1
ATOM 641 C CA . PRO A 1 83 ? -15.015 4.754 1.397 1.00 96.06 83 PRO A CA 1
ATOM 642 C C . PRO A 1 83 ? -15.813 3.840 2.333 1.00 96.06 83 PRO A C 1
ATOM 644 O O . PRO A 1 83 ? -15.440 3.691 3.494 1.00 96.06 83 PRO A O 1
ATOM 647 N N . ASP A 1 84 ? -16.870 3.197 1.832 1.00 96.25 84 ASP A N 1
ATOM 648 C CA . ASP A 1 84 ? -17.788 2.377 2.628 1.00 96.25 84 ASP A CA 1
ATOM 649 C C . ASP A 1 84 ? -17.300 0.952 2.916 1.00 96.25 84 ASP A C 1
ATOM 651 O O . ASP A 1 84 ? -17.912 0.248 3.728 1.00 96.25 84 ASP A O 1
ATOM 655 N N . LEU A 1 85 ? -16.196 0.505 2.302 1.00 95.19 85 LEU A N 1
ATOM 656 C CA . LEU A 1 85 ? -15.646 -0.813 2.611 1.00 95.19 85 LEU A CA 1
ATOM 657 C C . LEU A 1 85 ? -15.188 -0.865 4.068 1.00 95.19 85 LEU A C 1
ATOM 659 O O . LEU A 1 85 ? -14.380 -0.056 4.522 1.00 95.19 85 LEU A O 1
ATOM 663 N N . LYS A 1 86 ? -15.675 -1.870 4.798 1.00 96.38 86 LYS A 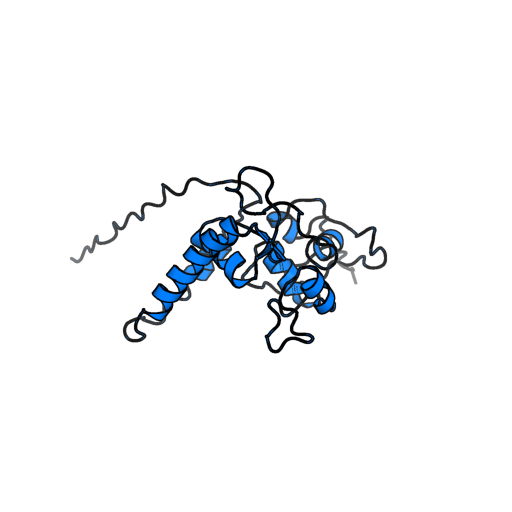N 1
ATOM 664 C CA . LYS A 1 86 ? -15.247 -2.120 6.175 1.00 96.38 86 LYS A CA 1
ATOM 665 C C . LYS A 1 86 ? -13.925 -2.883 6.209 1.00 96.38 86 LYS A C 1
ATOM 667 O O . LYS A 1 86 ? -13.721 -3.841 5.462 1.00 96.38 86 LYS A O 1
ATOM 672 N N . VAL A 1 87 ? -13.044 -2.522 7.133 1.00 96.44 87 VAL A N 1
ATOM 673 C CA . VAL A 1 87 ? -11.766 -3.198 7.374 1.00 96.44 87 VAL A CA 1
ATOM 674 C C . VAL A 1 87 ? -11.687 -3.689 8.820 1.00 96.44 87 VAL A C 1
ATOM 676 O O . VAL A 1 87 ? -12.048 -2.976 9.753 1.00 96.44 87 VAL A O 1
ATOM 679 N N . CYS A 1 88 ? -11.228 -4.930 9.016 1.00 95.94 88 CYS A N 1
ATOM 680 C CA . CYS A 1 88 ? -10.981 -5.458 10.358 1.00 95.94 88 CYS A CA 1
ATOM 681 C C . CYS A 1 88 ? -9.677 -4.886 10.937 1.00 95.94 88 CYS A C 1
ATOM 683 O O . CYS A 1 88 ? -8.769 -4.565 10.162 1.00 95.94 88 CYS A O 1
ATOM 685 N N . PRO A 1 89 ? -9.505 -4.831 12.270 1.00 95.69 89 PRO A N 1
ATOM 686 C CA . PRO A 1 89 ? -8.267 -4.333 12.866 1.00 95.69 89 PRO A CA 1
ATOM 687 C C . PRO A 1 89 ? -7.003 -5.034 12.347 1.00 95.69 89 PRO A C 1
ATOM 689 O O . PRO A 1 89 ? -6.036 -4.357 12.011 1.00 95.69 89 PRO A O 1
ATOM 692 N N . VAL A 1 90 ? -6.994 -6.364 12.181 1.00 95.19 90 VAL A N 1
ATOM 693 C CA . VAL A 1 90 ? -5.818 -7.074 11.628 1.00 95.19 90 VAL A CA 1
ATOM 694 C C . VAL A 1 90 ? -5.421 -6.540 10.248 1.00 95.19 90 VAL A C 1
ATOM 696 O O . VAL A 1 90 ? -4.264 -6.174 10.043 1.00 95.19 90 VAL A O 1
ATOM 699 N N . HIS A 1 91 ? -6.361 -6.459 9.304 1.00 95.81 91 HIS A N 1
ATOM 700 C CA . HIS A 1 91 ? -6.078 -5.969 7.951 1.00 95.81 91 HIS A CA 1
ATOM 701 C C . HIS A 1 91 ? -5.757 -4.476 7.935 1.00 95.81 91 HIS A C 1
ATOM 703 O O . HIS A 1 91 ? -4.819 -4.087 7.242 1.00 95.81 91 HIS A O 1
ATOM 709 N N . ARG A 1 92 ? -6.454 -3.661 8.739 1.00 96.75 92 ARG A N 1
ATOM 710 C CA . ARG A 1 92 ? -6.191 -2.220 8.876 1.00 96.75 92 ARG A CA 1
ATOM 711 C C . ARG A 1 92 ? -4.732 -1.981 9.234 1.00 96.75 92 ARG A C 1
ATOM 713 O O . ARG A 1 92 ? -4.049 -1.211 8.569 1.00 96.75 92 ARG A O 1
ATOM 720 N N . TYR A 1 93 ? -4.224 -2.690 10.238 1.00 96.06 93 TYR A N 1
ATOM 721 C CA . TYR A 1 93 ? -2.847 -2.514 10.685 1.00 96.06 93 TYR A CA 1
ATOM 722 C C . TYR A 1 93 ? -1.822 -3.143 9.753 1.00 96.06 93 TYR A C 1
ATOM 724 O O . TYR A 1 93 ? -0.816 -2.501 9.452 1.00 96.06 93 TYR A O 1
ATOM 732 N N . ASN A 1 94 ? -2.073 -4.357 9.260 1.00 95.31 94 ASN A N 1
ATOM 733 C CA . ASN A 1 94 ? -1.142 -5.050 8.369 1.00 95.31 94 ASN A CA 1
ATOM 734 C C . ASN A 1 94 ? -0.977 -4.3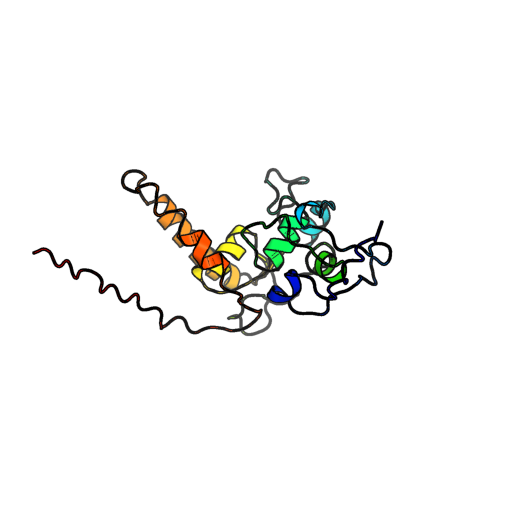52 7.017 1.00 95.31 94 ASN A C 1
ATOM 736 O O . ASN A 1 94 ? 0.081 -4.477 6.407 1.00 95.31 94 ASN A O 1
ATOM 740 N N . LEU A 1 95 ? -2.000 -3.634 6.548 1.00 96.25 95 LEU A N 1
ATOM 741 C CA . LEU A 1 95 ? -1.946 -2.824 5.330 1.00 96.25 95 LEU A CA 1
ATOM 742 C C . LEU A 1 95 ? -1.601 -1.361 5.630 1.00 96.25 95 LEU A C 1
ATOM 744 O O . LEU A 1 95 ? -1.037 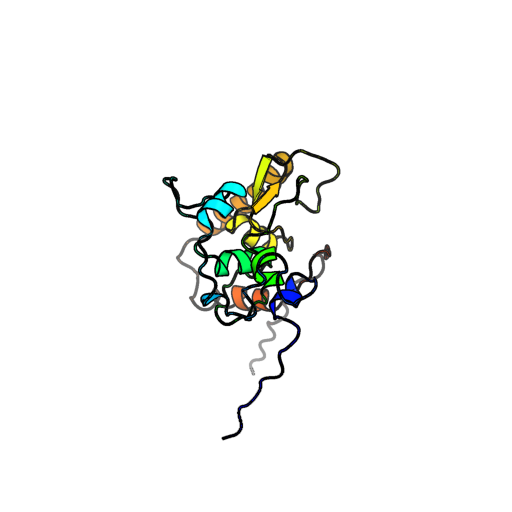-0.683 4.781 1.00 96.25 95 LEU A O 1
ATOM 748 N N . GLY A 1 96 ? -1.879 -0.874 6.836 1.00 96.31 96 GLY A N 1
ATOM 749 C CA . GLY A 1 96 ? -1.547 0.468 7.306 1.00 96.31 96 GLY A CA 1
ATOM 750 C C . GLY A 1 96 ? -0.204 0.521 8.038 1.00 96.31 96 GLY A C 1
ATOM 751 O O . GLY A 1 96 ? 0.857 0.303 7.448 1.00 96.31 96 GLY A O 1
ATOM 752 N N . LEU A 1 97 ? -0.248 0.864 9.327 1.00 95.50 97 LEU A N 1
ATOM 753 C CA . LEU A 1 97 ? 0.918 1.261 10.132 1.00 95.50 97 LEU A CA 1
ATOM 754 C C . LEU A 1 97 ? 1.892 0.127 10.501 1.00 95.50 97 LEU A C 1
ATOM 756 O O . LEU A 1 97 ? 3.047 0.406 10.807 1.00 95.50 97 LEU A O 1
ATOM 760 N N . LEU A 1 98 ? 1.467 -1.140 10.482 1.00 94.94 98 LEU A N 1
ATOM 761 C CA . LEU A 1 98 ? 2.359 -2.284 10.740 1.00 94.94 98 LEU A CA 1
ATOM 762 C C . LEU A 1 98 ? 2.966 -2.872 9.469 1.00 94.94 98 LEU A C 1
ATOM 764 O O . LEU A 1 98 ? 3.859 -3.717 9.556 1.00 94.94 98 LEU A O 1
ATOM 768 N N . TRP A 1 99 ? 2.506 -2.431 8.298 1.00 95.75 99 TRP A N 1
ATOM 769 C CA . TRP A 1 99 ? 3.064 -2.879 7.034 1.00 95.75 99 TRP A CA 1
ATOM 770 C C . TRP A 1 99 ? 4.551 -2.527 6.945 1.00 95.75 99 TRP A C 1
ATOM 772 O O . TRP A 1 99 ? 4.943 -1.392 7.213 1.00 95.75 99 TRP A O 1
ATOM 782 N N . LYS A 1 100 ? 5.383 -3.479 6.520 1.00 91.94 100 LYS A N 1
ATOM 783 C CA . LYS A 1 100 ? 6.814 -3.256 6.290 1.00 91.94 100 LYS A CA 1
ATOM 784 C C . LYS A 1 100 ? 7.202 -3.791 4.916 1.00 91.94 100 LYS A C 1
ATOM 786 O O . LYS A 1 100 ? 6.777 -4.895 4.567 1.00 91.94 100 LYS A O 1
ATOM 791 N N . PRO A 1 101 ? 8.032 -3.061 4.153 1.00 89.62 101 PRO A N 1
ATOM 792 C CA . PRO A 1 101 ? 8.522 -3.568 2.885 1.00 89.62 101 PRO A CA 1
ATOM 793 C C . PRO A 1 101 ? 9.430 -4.777 3.115 1.00 89.62 101 PRO A C 1
ATOM 795 O O . PRO A 1 101 ? 10.204 -4.828 4.076 1.00 89.62 101 PRO A O 1
ATOM 798 N N . ALA A 1 102 ? 9.366 -5.739 2.196 1.00 88.56 102 ALA A N 1
ATOM 799 C CA . ALA A 1 102 ? 10.354 -6.804 2.138 1.00 88.56 102 ALA A CA 1
ATOM 800 C C . ALA A 1 102 ? 11.754 -6.220 1.874 1.00 88.56 102 ALA A C 1
ATOM 802 O O . ALA A 1 102 ? 11.909 -5.169 1.250 1.00 88.56 102 ALA A O 1
ATOM 803 N N . ARG A 1 103 ? 12.793 -6.924 2.340 1.00 87.75 103 ARG A N 1
ATOM 804 C CA . ARG A 1 103 ? 14.195 -6.547 2.081 1.00 87.75 103 ARG A CA 1
ATOM 805 C C . ARG A 1 103 ? 14.672 -6.942 0.677 1.00 87.75 103 ARG A C 1
ATOM 807 O O . ARG A 1 103 ? 15.732 -6.489 0.252 1.00 87.75 103 ARG A O 1
ATOM 814 N N . SER A 1 104 ? 13.903 -7.778 -0.017 1.00 90.31 104 SER A N 1
ATOM 815 C CA . SER A 1 104 ? 14.135 -8.223 -1.390 1.00 90.31 104 SER A CA 1
ATOM 816 C C . SER A 1 104 ? 13.330 -7.398 -2.396 1.00 90.31 104 SER A C 1
ATOM 818 O O . SER A 1 104 ? 12.333 -6.762 -2.055 1.00 90.31 104 SER A O 1
ATOM 820 N N . CYS A 1 105 ? 13.784 -7.411 -3.651 1.00 94.44 105 CYS A N 1
ATOM 821 C CA . CYS A 1 105 ? 13.076 -6.788 -4.765 1.00 94.44 105 CYS A CA 1
ATOM 822 C C . CYS A 1 105 ? 11.672 -7.396 -4.921 1.00 94.44 105 CYS A C 1
ATOM 824 O O . CYS A 1 105 ? 11.535 -8.615 -4.983 1.00 94.44 105 CYS A O 1
ATOM 826 N N . ALA A 1 106 ? 10.652 -6.546 -5.020 1.00 93.94 106 ALA A N 1
ATOM 827 C CA . ALA A 1 106 ? 9.253 -6.942 -5.157 1.00 93.94 106 ALA A CA 1
ATOM 828 C C . ALA A 1 106 ? 8.809 -7.188 -6.610 1.00 93.94 106 ALA A C 1
ATOM 830 O O . ALA A 1 106 ? 7.658 -7.551 -6.831 1.00 93.94 106 ALA A O 1
ATOM 831 N N . ASN A 1 107 ? 9.689 -6.991 -7.599 1.00 93.75 107 ASN A N 1
ATOM 832 C CA . ASN A 1 107 ? 9.375 -7.327 -8.987 1.00 93.75 107 ASN A CA 1
ATOM 833 C C . ASN A 1 107 ? 9.245 -8.860 -9.129 1.00 93.75 107 ASN A C 1
ATOM 835 O O . ASN A 1 107 ? 10.234 -9.550 -8.866 1.00 93.75 107 ASN A O 1
ATOM 839 N N . PRO A 1 108 ? 8.091 -9.400 -9.571 1.00 90.69 108 PRO A N 1
ATOM 840 C CA . PRO A 1 108 ? 7.886 -10.845 -9.714 1.00 90.69 108 PRO A CA 1
ATOM 841 C C . PRO A 1 108 ? 8.822 -11.512 -10.731 1.00 90.69 108 PRO A C 1
ATOM 843 O O . PRO A 1 108 ? 9.082 -12.708 -10.623 1.00 90.69 108 PRO A O 1
ATOM 846 N N . ASP A 1 109 ? 9.347 -10.760 -11.700 1.00 90.38 109 ASP A N 1
ATOM 847 C CA . ASP A 1 109 ? 10.304 -11.269 -12.689 1.00 90.38 109 ASP A CA 1
ATOM 848 C C . ASP A 1 109 ? 11.758 -11.200 -12.218 1.00 90.38 109 ASP A C 1
ATOM 850 O O . ASP A 1 109 ? 12.674 -11.651 -12.912 1.00 90.38 109 ASP A O 1
ATOM 854 N N . HIS A 1 110 ? 12.002 -10.643 -11.031 1.00 90.81 110 HIS A N 1
ATOM 855 C CA . HIS A 1 110 ? 13.342 -10.583 -10.482 1.00 90.81 110 HIS A CA 1
ATOM 856 C C . HIS A 1 110 ? 13.827 -11.971 -10.064 1.00 90.81 110 HIS A C 1
ATOM 858 O O . HIS A 1 110 ? 13.226 -12.635 -9.222 1.00 90.81 110 HIS A O 1
ATOM 864 N N . LYS A 1 111 ? 14.980 -12.373 -10.601 1.00 86.88 111 LYS A N 1
ATOM 865 C CA . LYS A 1 111 ? 15.699 -13.567 -10.159 1.00 86.88 111 LYS A CA 1
ATOM 866 C C . LYS A 1 111 ? 16.880 -13.170 -9.273 1.00 86.88 111 LYS A C 1
ATOM 868 O O . LYS A 1 111 ? 17.687 -12.321 -9.654 1.00 86.88 111 LYS A O 1
ATOM 873 N N . GLY A 1 112 ? 16.988 -13.828 -8.120 1.00 84.12 112 GLY A N 1
ATOM 874 C CA . GLY A 1 112 ? 18.092 -13.672 -7.172 1.00 84.12 112 GLY A CA 1
ATOM 875 C C . GLY A 1 112 ? 17.848 -12.641 -6.066 1.00 84.12 112 GLY A C 1
ATOM 876 O O . GLY A 1 112 ? 16.737 -12.161 -5.851 1.00 84.12 112 GLY A O 1
ATOM 877 N N . SER A 1 113 ? 18.924 -12.325 -5.344 1.00 80.44 113 SER A N 1
ATOM 878 C CA . SER A 1 113 ? 18.906 -11.427 -4.188 1.00 80.44 113 SER A CA 1
ATOM 879 C C . SER A 1 113 ? 19.667 -10.147 -4.512 1.00 80.44 113 SER A C 1
ATOM 881 O O . SER A 1 113 ? 20.883 -10.081 -4.352 1.00 80.44 113 SER A O 1
ATOM 883 N N . LYS A 1 114 ? 18.960 -9.109 -4.969 1.00 85.69 114 LYS A N 1
ATOM 884 C CA . LYS A 1 114 ? 19.525 -7.755 -5.071 1.00 85.69 114 LYS A CA 1
ATOM 885 C C . LYS A 1 114 ? 18.989 -6.837 -3.983 1.00 85.69 114 LYS A C 1
ATOM 887 O O . LYS A 1 114 ? 17.824 -6.912 -3.590 1.00 85.69 114 LYS A O 1
ATOM 892 N N . LYS A 1 115 ? 19.854 -5.918 -3.549 1.00 88.50 115 LYS A N 1
ATOM 893 C CA . LYS A 1 115 ? 19.512 -4.859 -2.600 1.00 88.50 115 LYS A CA 1
ATOM 894 C C . LYS A 1 115 ? 18.398 -3.976 -3.165 1.00 88.50 115 LYS A C 1
ATOM 896 O O . LYS A 1 115 ? 18.479 -3.499 -4.297 1.00 88.50 115 LYS A O 1
ATOM 901 N N . VAL A 1 116 ? 17.395 -3.719 -2.334 1.00 92.56 116 VAL A N 1
ATOM 902 C CA . VAL A 1 116 ? 16.365 -2.709 -2.578 1.00 92.56 116 VAL A CA 1
ATOM 903 C C . VAL A 1 116 ? 16.969 -1.312 -2.441 1.00 92.56 116 VAL A C 1
ATOM 905 O O . VAL A 1 116 ? 17.551 -0.967 -1.409 1.00 92.56 116 VAL A O 1
ATOM 908 N N . THR A 1 117 ? 16.807 -0.494 -3.473 1.00 92.81 117 THR A N 1
ATOM 909 C CA . THR A 1 117 ? 17.331 0.880 -3.539 1.00 92.81 117 THR A CA 1
ATOM 910 C C . THR A 1 117 ? 16.249 1.905 -3.850 1.00 92.81 117 THR A C 1
ATOM 912 O O . THR A 1 117 ? 16.402 3.068 -3.481 1.00 92.81 117 THR A O 1
ATOM 915 N N . LYS A 1 118 ? 15.156 1.484 -4.488 1.00 95.00 118 LYS A N 1
ATOM 916 C CA . LYS A 1 118 ? 14.028 2.323 -4.894 1.00 95.00 118 LYS A CA 1
ATOM 917 C C . LYS A 1 118 ? 12.729 1.791 -4.297 1.00 95.00 118 LYS A C 1
ATOM 919 O O . LYS A 1 118 ? 12.679 0.649 -3.840 1.00 95.00 118 LYS A O 1
ATOM 924 N N . VAL A 1 119 ? 11.700 2.629 -4.286 1.00 94.75 119 VAL A N 1
ATOM 925 C CA . VAL A 1 119 ? 10.388 2.314 -3.716 1.00 94.75 119 VAL A CA 1
ATOM 926 C C . VAL A 1 119 ? 9.304 2.575 -4.753 1.00 94.75 119 VAL A C 1
ATOM 928 O O . VAL A 1 119 ? 9.411 3.517 -5.535 1.00 94.75 119 VAL A O 1
ATOM 931 N N . VAL A 1 120 ? 8.285 1.720 -4.768 1.00 96.44 120 VAL A N 1
ATOM 932 C CA . VAL A 1 120 ? 7.102 1.874 -5.618 1.00 96.44 120 VAL A CA 1
ATOM 933 C C . VAL A 1 120 ? 6.144 2.886 -4.996 1.00 96.44 120 VAL A C 1
ATOM 935 O O . VAL A 1 120 ? 5.644 2.667 -3.892 1.00 96.44 120 VAL A O 1
ATOM 938 N N . ILE A 1 121 ? 5.893 3.968 -5.729 1.00 96.25 121 ILE A N 1
ATOM 939 C CA . ILE A 1 121 ? 4.893 4.997 -5.412 1.00 96.25 121 ILE A CA 1
ATOM 940 C C . ILE A 1 121 ? 3.517 4.624 -5.980 1.00 96.25 121 ILE A C 1
ATOM 942 O O . ILE A 1 121 ? 3.416 3.723 -6.821 1.00 96.25 121 ILE A O 1
ATOM 946 N N . THR A 1 122 ? 2.464 5.330 -5.569 1.00 96.25 122 THR A N 1
ATOM 947 C CA . THR A 1 122 ? 1.075 5.043 -5.967 1.00 96.25 122 THR A CA 1
ATOM 948 C C . THR A 1 122 ? 0.885 4.986 -7.483 1.00 96.25 122 THR A C 1
ATOM 950 O O . THR A 1 122 ? 0.342 4.001 -7.983 1.00 96.25 122 THR A O 1
ATOM 953 N N . LYS A 1 123 ? 1.383 5.983 -8.232 1.00 95.38 123 LYS A N 1
ATOM 954 C CA . LYS A 1 123 ? 1.214 6.049 -9.699 1.00 95.38 123 LYS A CA 1
ATOM 955 C C . LYS A 1 123 ? 1.815 4.837 -10.417 1.00 95.38 123 LYS A C 1
ATOM 957 O O . LYS A 1 123 ? 1.142 4.201 -11.222 1.00 95.38 123 LYS A O 1
ATOM 962 N N . LEU A 1 124 ? 3.045 4.467 -10.052 1.00 96.00 124 LEU A N 1
ATOM 963 C CA . LEU A 1 124 ? 3.719 3.299 -10.620 1.00 96.00 124 LEU A CA 1
ATOM 964 C C . LEU A 1 124 ? 3.004 1.993 -10.237 1.00 96.00 124 LEU A C 1
ATOM 966 O O . LEU A 1 124 ? 2.843 1.114 -11.074 1.00 96.00 124 LEU A O 1
ATOM 970 N N . SER A 1 125 ? 2.547 1.863 -8.987 1.00 96.94 125 SER A N 1
ATOM 971 C CA . SER A 1 125 ? 1.787 0.690 -8.531 1.00 96.94 125 SER A CA 1
ATOM 972 C C . SER A 1 125 ? 0.486 0.510 -9.324 1.00 96.94 125 SER A C 1
ATOM 974 O O . SER A 1 125 ? 0.214 -0.590 -9.805 1.00 96.94 125 SER A O 1
ATOM 976 N N . ARG A 1 126 ? -0.275 1.600 -9.514 1.00 96.50 126 ARG A N 1
ATOM 977 C CA . ARG A 1 126 ? -1.518 1.616 -10.301 1.00 96.50 126 ARG A CA 1
ATOM 978 C C . ARG A 1 126 ? -1.257 1.225 -11.751 1.00 96.50 126 ARG A C 1
ATOM 980 O O . ARG A 1 126 ? -1.944 0.352 -12.269 1.00 96.50 126 ARG A O 1
ATOM 987 N N . TYR A 1 127 ? -0.254 1.837 -12.375 1.00 95.88 127 TYR A N 1
ATOM 988 C CA . TYR A 1 127 ? 0.143 1.533 -13.747 1.00 95.88 127 TYR A CA 1
ATOM 989 C C . TYR A 1 127 ? 0.450 0.046 -13.936 1.00 95.88 127 TYR A C 1
ATOM 991 O O . TYR A 1 127 ? -0.162 -0.616 -14.770 1.00 95.88 127 TYR A O 1
ATOM 999 N N . LEU A 1 128 ? 1.348 -0.502 -13.109 1.00 94.56 128 LEU A N 1
ATOM 1000 C CA . LEU A 1 128 ? 1.744 -1.907 -13.200 1.00 94.56 128 LEU A CA 1
ATOM 1001 C C . LEU A 1 128 ? 0.549 -2.841 -12.996 1.00 94.56 128 LEU A C 1
ATOM 1003 O O . LEU A 1 128 ? 0.452 -3.875 -13.650 1.00 94.56 128 LEU A O 1
ATOM 1007 N N . PHE A 1 129 ? -0.380 -2.473 -12.117 1.00 93.75 129 PHE A N 1
ATOM 1008 C CA . PHE A 1 129 ? -1.571 -3.271 -11.884 1.00 93.75 129 PHE A CA 1
ATOM 1009 C C . PHE A 1 129 ? -2.517 -3.279 -13.090 1.00 93.75 129 PHE A C 1
ATOM 1011 O O . PHE A 1 129 ? -2.928 -4.352 -13.523 1.00 93.75 129 PHE A O 1
ATOM 1018 N N . ILE A 1 130 ? -2.838 -2.102 -13.635 1.00 90.81 130 ILE A N 1
ATOM 1019 C CA . ILE A 1 130 ? -3.835 -1.945 -14.703 1.00 90.81 130 ILE A CA 1
ATOM 1020 C C . ILE A 1 130 ? -3.282 -2.408 -16.054 1.00 90.81 130 ILE A C 1
ATOM 1022 O O . ILE A 1 130 ? -3.949 -3.153 -16.765 1.00 90.81 130 ILE A O 1
ATOM 1026 N N . ARG A 1 131 ? -2.066 -1.981 -16.405 1.00 92.50 131 ARG A N 1
ATOM 1027 C CA . ARG A 1 131 ? -1.495 -2.160 -17.749 1.00 92.50 131 ARG A CA 1
ATOM 1028 C C . ARG A 1 131 ? -0.698 -3.447 -17.874 1.00 92.50 131 ARG A C 1
ATOM 1030 O O . ARG A 1 131 ? -0.829 -4.173 -18.852 1.00 92.50 131 ARG A O 1
ATOM 1037 N N . GLU A 1 132 ? 0.085 -3.768 -16.848 1.00 90.62 132 GLU A N 1
ATOM 1038 C CA . GLU A 1 132 ? 0.969 -4.938 -16.868 1.00 90.62 132 GLU A CA 1
ATOM 1039 C C . GLU A 1 132 ? 0.349 -6.162 -16.172 1.00 90.62 132 GLU A C 1
ATOM 1041 O O . GLU A 1 132 ? 0.895 -7.262 -16.245 1.00 90.62 132 GLU A O 1
ATOM 1046 N N . GLY A 1 133 ? -0.777 -6.002 -15.464 1.00 91.19 133 GLY A N 1
ATOM 1047 C CA . GLY A 1 133 ? -1.375 -7.070 -14.656 1.00 91.19 133 GLY A CA 1
ATOM 1048 C C . GLY A 1 133 ? -0.500 -7.509 -13.473 1.00 91.19 133 GLY A C 1
ATOM 1049 O O . GLY A 1 133 ? -0.689 -8.599 -12.927 1.00 91.19 133 GLY A O 1
ATOM 1050 N N . ILE A 1 134 ? 0.475 -6.687 -13.075 1.00 92.75 134 ILE A N 1
ATOM 1051 C CA . ILE A 1 134 ? 1.453 -6.968 -12.024 1.00 92.75 134 ILE A CA 1
ATOM 1052 C C . ILE A 1 134 ? 1.135 -6.115 -10.797 1.00 92.75 134 ILE A C 1
ATOM 1054 O O . ILE A 1 134 ? 1.294 -4.897 -10.802 1.00 92.75 134 ILE A O 1
ATOM 1058 N N . PHE A 1 135 ? 0.765 -6.757 -9.688 1.00 94.25 135 PHE A N 1
ATOM 1059 C CA . PHE A 1 135 ? 0.552 -6.040 -8.435 1.00 94.25 135 PHE A CA 1
ATOM 1060 C C . PHE A 1 135 ? 1.825 -5.954 -7.583 1.00 94.25 135 PHE A C 1
ATOM 1062 O O . PHE A 1 135 ? 2.289 -6.957 -7.035 1.00 94.25 135 PHE A O 1
ATOM 1069 N N . ILE A 1 136 ? 2.340 -4.735 -7.397 1.00 95.44 136 ILE A N 1
ATOM 1070 C CA . ILE A 1 136 ? 3.397 -4.428 -6.425 1.00 95.44 136 ILE A CA 1
ATOM 1071 C C . ILE A 1 136 ? 2.869 -3.376 -5.440 1.00 95.44 136 ILE A C 1
ATOM 1073 O O . ILE A 1 136 ? 2.600 -2.257 -5.872 1.00 95.44 136 ILE A O 1
ATOM 1077 N N . PRO A 1 137 ? 2.734 -3.681 -4.133 1.00 96.19 137 PRO A N 1
ATOM 1078 C CA . PRO A 1 137 ? 2.145 -2.754 -3.166 1.00 96.19 137 PRO A CA 1
ATOM 1079 C C . PRO A 1 137 ? 2.905 -1.429 -3.037 1.00 96.19 137 PRO A C 1
ATOM 1081 O O . PRO A 1 137 ? 4.137 -1.402 -3.071 1.00 96.19 137 PRO A O 1
ATOM 1084 N N . VAL A 1 138 ? 2.174 -0.345 -2.773 1.00 97.06 138 VAL A N 1
ATOM 1085 C CA . VAL A 1 138 ? 2.763 0.968 -2.465 1.00 97.06 138 VAL A CA 1
ATOM 1086 C C . VAL A 1 138 ? 3.704 0.880 -1.259 1.00 97.06 138 VAL A C 1
ATOM 1088 O O . VAL A 1 138 ? 3.369 0.320 -0.207 1.00 97.06 138 VAL A O 1
ATOM 1091 N N . GLY A 1 139 ? 4.903 1.440 -1.418 1.00 95.94 139 GLY A N 1
ATOM 1092 C CA . GLY A 1 139 ? 5.9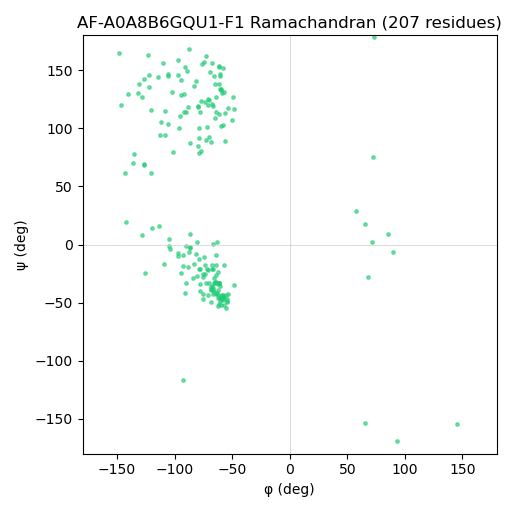93 1.359 -0.448 1.00 95.94 139 GLY A CA 1
ATOM 1093 C C . GLY A 1 139 ? 6.914 0.151 -0.638 1.00 95.94 139 GLY A C 1
ATOM 1094 O O . GLY A 1 139 ? 7.915 0.044 0.071 1.00 95.94 139 GLY A O 1
ATOM 1095 N N . ALA A 1 140 ? 6.609 -0.779 -1.552 1.00 96.19 140 ALA A N 1
ATOM 1096 C CA . ALA A 1 140 ? 7.442 -1.959 -1.771 1.00 96.19 140 ALA A CA 1
ATOM 1097 C C . ALA A 1 140 ? 8.785 -1.606 -2.416 1.00 96.19 140 ALA A C 1
ATOM 1099 O O . ALA A 1 140 ? 8.915 -0.664 -3.198 1.00 96.19 140 ALA A O 1
ATOM 1100 N N . GLY A 1 141 ? 9.794 -2.398 -2.067 1.00 95.12 141 GLY A N 1
ATOM 1101 C CA . GLY A 1 141 ? 11.164 -2.196 -2.495 1.00 95.12 141 GLY A CA 1
ATOM 1102 C C . GLY A 1 141 ? 11.471 -2.767 -3.875 1.00 95.12 141 GLY A C 1
ATOM 1103 O O . GLY A 1 141 ? 11.150 -3.917 -4.154 1.00 95.12 141 GLY A O 1
ATOM 1104 N N . LEU A 1 142 ? 12.189 -2.013 -4.704 1.00 95.56 142 LEU A N 1
ATOM 1105 C CA . LEU A 1 142 ? 12.761 -2.476 -5.968 1.00 95.56 142 LEU A CA 1
ATOM 1106 C C . LEU A 1 142 ? 14.281 -2.292 -5.981 1.00 95.56 142 LEU A C 1
ATOM 1108 O O . LEU A 1 142 ? 14.820 -1.330 -5.424 1.00 95.56 142 LEU A O 1
ATOM 1112 N N . CYS A 1 143 ? 14.990 -3.216 -6.631 1.00 96.12 143 CYS A N 1
ATOM 1113 C CA . CYS A 1 143 ? 16.389 -2.991 -6.984 1.00 96.12 143 CYS A CA 1
ATOM 1114 C C . CYS A 1 143 ? 16.488 -2.005 -8.160 1.00 96.12 143 CYS A C 1
ATOM 1116 O O . CYS A 1 143 ? 15.545 -1.871 -8.943 1.00 96.12 143 CYS A O 1
ATOM 1118 N N . SER A 1 144 ? 17.635 -1.334 -8.303 1.00 95.25 144 SER A N 1
ATOM 1119 C CA . SER A 1 144 ? 17.802 -0.243 -9.276 1.00 95.25 144 SER A CA 1
ATOM 1120 C C . SER A 1 144 ? 17.452 -0.655 -10.709 1.00 95.25 144 SER A C 1
ATOM 1122 O O . SER A 1 144 ? 16.746 0.075 -11.392 1.00 95.25 144 SER A O 1
ATOM 1124 N N . SER A 1 145 ? 17.885 -1.843 -11.148 1.00 94.88 145 SER A N 1
ATOM 1125 C CA . SER A 1 145 ? 17.624 -2.329 -12.508 1.00 94.88 145 SER A CA 1
ATOM 1126 C C . SER A 1 145 ? 16.140 -2.597 -12.757 1.00 94.88 145 SER A C 1
ATOM 1128 O O . SER A 1 145 ? 15.619 -2.215 -13.796 1.00 94.88 145 SER A O 1
ATOM 1130 N N . CYS A 1 146 ? 15.440 -3.219 -11.801 1.00 96.19 146 CYS A N 1
ATOM 1131 C CA . CYS A 1 146 ? 14.005 -3.463 -11.947 1.00 96.19 146 CYS A CA 1
ATOM 1132 C C . CYS A 1 146 ? 13.207 -2.160 -11.897 1.00 96.19 146 CYS A C 1
ATOM 1134 O O . CYS A 1 146 ? 12.242 -2.028 -12.635 1.00 96.19 146 CYS A O 1
ATOM 1136 N N . PHE 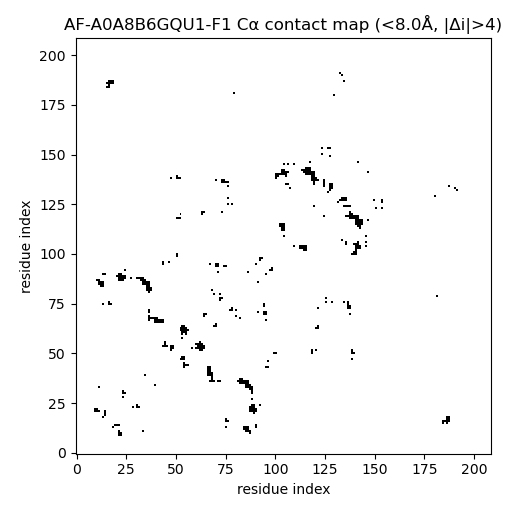A 1 147 ? 13.619 -1.196 -11.070 1.00 96.19 147 PHE A N 1
ATOM 1137 C CA . PHE A 1 147 ? 12.976 0.113 -11.050 1.00 96.19 147 PHE A CA 1
ATOM 1138 C C . PHE A 1 147 ? 13.111 0.830 -12.397 1.00 96.19 147 PHE A C 1
ATOM 1140 O O . PHE A 1 147 ? 12.113 1.321 -12.898 1.00 96.19 147 PHE A O 1
ATOM 1147 N N . ILE A 1 148 ? 14.305 0.846 -13.003 1.00 95.62 148 ILE A N 1
ATOM 1148 C CA . ILE A 1 148 ? 14.522 1.487 -14.312 1.00 95.62 148 ILE A CA 1
ATOM 1149 C C . ILE A 1 148 ? 13.622 0.865 -15.384 1.00 95.62 148 ILE A C 1
ATOM 1151 O O . ILE A 1 148 ? 12.968 1.599 -16.111 1.00 95.62 148 ILE A O 1
ATOM 1155 N N . ILE A 1 149 ? 13.538 -0.468 -15.440 1.00 95.00 149 ILE A N 1
ATOM 1156 C CA . ILE A 1 149 ? 12.694 -1.169 -16.420 1.00 95.00 149 ILE A CA 1
ATOM 1157 C C . ILE A 1 149 ? 11.216 -0.815 -16.220 1.00 95.00 149 ILE A C 1
ATOM 1159 O O . ILE A 1 149 ? 10.549 -0.397 -17.158 1.00 95.00 149 ILE A O 1
ATOM 1163 N N . LEU A 1 150 ? 10.703 -0.967 -14.996 1.00 94.88 150 LEU A N 1
ATOM 1164 C CA . LEU A 1 150 ? 9.280 -0.756 -14.713 1.00 94.88 150 LEU A CA 1
ATOM 1165 C C . LEU A 1 150 ? 8.880 0.721 -14.842 1.00 94.88 150 LEU A C 1
ATOM 1167 O O . LEU A 1 150 ? 7.802 1.023 -15.341 1.00 94.88 150 LEU A O 1
ATOM 1171 N N . ASN A 1 151 ? 9.747 1.641 -14.415 1.00 94.50 151 ASN A N 1
ATOM 1172 C CA . ASN A 1 151 ? 9.494 3.074 -14.525 1.00 94.50 151 ASN A CA 1
ATOM 1173 C C . ASN A 1 151 ? 9.683 3.592 -15.958 1.00 94.50 151 ASN A C 1
ATOM 1175 O O . ASN A 1 151 ? 9.058 4.582 -16.314 1.00 94.50 151 ASN A O 1
ATOM 1179 N N . GLY A 1 152 ? 10.532 2.950 -16.767 1.00 92.69 152 GLY A N 1
ATOM 1180 C CA . GLY A 1 152 ? 10.668 3.245 -18.194 1.00 92.69 152 GLY A CA 1
ATOM 1181 C C . GLY A 1 152 ? 9.346 3.029 -18.924 1.00 92.69 152 GLY A C 1
ATOM 1182 O O . GLY A 1 152 ? 8.827 3.974 -19.503 1.00 92.69 152 GLY A O 1
ATOM 1183 N N . LYS A 1 153 ? 8.741 1.845 -18.747 1.00 91.69 153 LYS A N 1
ATOM 1184 C CA . LYS A 1 153 ? 7.412 1.525 -19.297 1.00 91.69 153 LYS A CA 1
ATOM 1185 C C . LYS A 1 153 ? 6.335 2.534 -18.888 1.00 91.69 153 LYS A C 1
ATOM 1187 O O . LYS A 1 153 ? 5.584 3.023 -19.720 1.00 91.69 153 LYS A O 1
ATOM 1192 N N . TYR A 1 154 ? 6.294 2.874 -17.596 1.00 92.12 154 TYR A N 1
ATOM 1193 C CA . TYR A 1 154 ? 5.364 3.882 -17.085 1.00 92.12 154 TYR A CA 1
ATOM 1194 C C . TYR A 1 154 ? 5.553 5.239 -17.772 1.00 92.12 154 TYR A C 1
ATOM 1196 O O . TYR A 1 154 ? 4.579 5.847 -18.198 1.00 92.12 154 TYR A O 1
ATOM 1204 N N . ASN A 1 155 ? 6.795 5.713 -17.891 1.00 90.12 155 ASN A N 1
ATOM 1205 C CA . ASN A 1 155 ? 7.079 7.011 -18.498 1.00 90.12 155 ASN A CA 1
ATOM 1206 C C . ASN A 1 155 ? 6.753 7.042 -19.999 1.00 90.12 155 ASN A C 1
ATOM 1208 O O . ASN A 1 155 ? 6.241 8.053 -20.466 1.00 90.12 155 ASN A O 1
ATOM 1212 N N . GLU A 1 156 ? 7.038 5.966 -20.738 1.00 87.62 156 GLU A N 1
ATOM 1213 C CA . GLU A 1 156 ? 6.689 5.841 -22.162 1.00 87.62 156 GLU A CA 1
ATOM 1214 C C . GLU A 1 156 ? 5.177 6.002 -22.373 1.00 87.62 156 GLU A C 1
ATOM 1216 O O . GLU A 1 156 ? 4.756 6.821 -23.183 1.00 87.62 156 GLU A O 1
ATOM 1221 N N . GLU A 1 157 ? 4.353 5.334 -21.561 1.00 81.69 157 GLU A N 1
ATOM 1222 C CA . GLU A 1 157 ? 2.893 5.465 -21.659 1.00 81.69 157 GLU A CA 1
ATOM 1223 C C . GLU A 1 157 ? 2.380 6.856 -21.252 1.00 81.69 157 GLU A C 1
ATOM 1225 O O . GLU A 1 157 ? 1.422 7.358 -21.836 1.00 81.69 157 GLU A O 1
ATOM 1230 N N . GLN A 1 158 ? 2.993 7.509 -20.257 1.00 79.94 158 GLN A N 1
ATOM 1231 C CA . GLN A 1 158 ? 2.614 8.887 -19.914 1.00 79.94 158 GLN A CA 1
ATOM 1232 C C . GLN A 1 158 ? 2.880 9.849 -21.079 1.00 79.94 158 GLN A C 1
ATOM 1234 O O . GLN A 1 158 ? 2.045 10.703 -21.357 1.00 79.94 158 GLN A O 1
ATOM 1239 N N . ILE A 1 159 ? 3.996 9.670 -21.791 1.00 75.62 159 ILE A N 1
ATOM 1240 C CA . ILE A 1 159 ? 4.312 10.450 -22.992 1.00 75.62 159 ILE A CA 1
ATOM 1241 C C . ILE A 1 159 ? 3.273 10.187 -24.090 1.00 75.62 159 ILE A C 1
ATOM 1243 O O . ILE A 1 159 ? 2.836 11.122 -24.752 1.00 75.62 159 ILE A O 1
ATOM 1247 N N . GLU A 1 160 ? 2.841 8.942 -24.290 1.00 73.06 160 GLU A N 1
ATOM 1248 C CA . GLU A 1 160 ? 1.799 8.619 -25.273 1.00 73.06 160 GLU A CA 1
ATOM 1249 C C . GLU A 1 160 ? 0.459 9.293 -24.946 1.00 73.06 160 GLU A C 1
ATOM 1251 O O . GLU A 1 160 ? -0.153 9.869 -25.840 1.00 73.06 160 GLU A O 1
ATOM 1256 N N . LEU A 1 161 ? 0.037 9.294 -23.676 1.00 64.75 161 LEU A N 1
ATOM 1257 C CA . LEU A 1 161 ? -1.204 9.942 -23.230 1.00 64.75 161 LEU A CA 1
ATOM 1258 C C . LEU A 1 161 ? -1.158 11.473 -23.351 1.00 64.75 161 LEU A C 1
ATOM 1260 O O . LEU A 1 161 ? -2.161 12.081 -23.713 1.00 64.75 161 LEU A O 1
ATOM 1264 N N . GLU A 1 162 ? -0.012 12.097 -23.071 1.00 66.75 162 GLU A N 1
ATOM 1265 C CA . GLU A 1 162 ? 0.172 13.550 -23.211 1.00 66.75 162 GLU A CA 1
ATOM 1266 C C . GLU A 1 162 ? 0.224 14.007 -24.681 1.00 66.75 162 GLU A C 1
ATOM 1268 O O . GLU A 1 162 ? -0.071 15.164 -24.972 1.00 66.75 162 GLU A O 1
ATOM 1273 N N . ASN A 1 163 ? 0.557 13.107 -25.613 1.00 63.28 163 ASN A N 1
ATOM 1274 C CA . ASN A 1 163 ? 0.620 13.392 -27.050 1.00 63.28 163 ASN A CA 1
ATOM 1275 C C . ASN A 1 163 ? -0.705 13.143 -27.802 1.00 63.28 163 ASN A C 1
ATOM 1277 O O . ASN A 1 163 ? -0.769 13.383 -29.010 1.00 63.28 163 ASN A O 1
ATOM 1281 N N . VAL A 1 164 ? -1.769 12.687 -27.128 1.00 56.22 164 VAL A N 1
ATOM 1282 C CA . VAL A 1 164 ? -3.113 12.613 -27.726 1.00 56.22 164 VAL A CA 1
ATOM 1283 C C . VAL A 1 164 ? -3.731 14.014 -27.723 1.00 56.22 164 VAL A C 1
ATOM 1285 O O . VAL A 1 164 ? -4.002 14.582 -26.667 1.00 56.22 164 VAL A O 1
ATOM 1288 N N . SER A 1 165 ? -3.943 14.584 -28.914 1.00 51.34 165 SER A N 1
ATOM 1289 C CA . SER A 1 165 ? -4.547 15.916 -29.071 1.00 51.34 165 SER A CA 1
ATOM 1290 C C . SER A 1 165 ? -5.975 15.956 -28.486 1.00 51.34 165 SER A C 1
ATOM 1292 O O . SER A 1 165 ? -6.739 15.024 -28.743 1.00 51.34 165 SER A O 1
ATOM 1294 N N . PRO A 1 166 ? -6.391 17.020 -27.767 1.00 51.31 166 PRO A N 1
ATOM 1295 C CA . PRO A 1 166 ? -7.726 17.127 -27.154 1.00 51.31 166 PRO A CA 1
ATOM 1296 C C . PRO A 1 166 ? -8.914 17.153 -28.132 1.00 51.31 166 PRO A C 1
ATOM 1298 O O . PRO A 1 166 ? -10.061 17.088 -27.696 1.00 51.31 166 PRO A O 1
ATOM 1301 N N . ASP A 1 167 ? -8.660 17.270 -29.435 1.00 46.66 167 ASP A N 1
ATOM 1302 C CA . ASP A 1 167 ? -9.668 17.645 -30.433 1.00 46.66 167 ASP A CA 1
ATOM 1303 C C . ASP A 1 167 ? -10.491 16.475 -31.012 1.00 46.66 167 ASP A C 1
ATOM 1305 O O . ASP A 1 167 ? -11.232 16.675 -31.973 1.00 46.66 167 ASP A O 1
ATOM 1309 N N . CYS A 1 168 ? -10.397 15.253 -30.471 1.00 46.22 168 CYS A N 1
ATOM 1310 C CA . CYS A 1 168 ? -11.119 14.100 -31.037 1.00 46.22 168 CYS A CA 1
ATOM 1311 C C . CYS A 1 168 ? -11.696 13.074 -30.045 1.00 46.22 168 CYS A C 1
ATOM 1313 O O . CYS A 1 168 ? -12.018 11.964 -30.460 1.00 46.22 168 CYS A O 1
ATOM 1315 N N . ILE A 1 169 ? -11.878 13.416 -28.764 1.00 41.81 169 ILE A N 1
ATOM 1316 C CA . ILE A 1 169 ? -12.509 12.497 -27.799 1.00 41.81 169 ILE A CA 1
ATOM 1317 C C . ILE A 1 169 ? -13.940 12.959 -27.499 1.00 41.81 169 ILE A C 1
ATOM 1319 O O . ILE A 1 169 ? -14.151 13.907 -26.737 1.00 41.81 169 ILE A O 1
ATOM 1323 N N . ASP A 1 170 ? -14.923 12.268 -28.083 1.00 44.50 170 ASP A N 1
ATOM 1324 C CA . ASP A 1 170 ? -16.310 12.335 -27.623 1.00 44.50 170 ASP A CA 1
ATOM 1325 C C . ASP A 1 170 ? -16.379 11.842 -26.168 1.00 44.50 170 ASP A C 1
ATOM 1327 O O . ASP A 1 170 ? -15.774 10.842 -25.780 1.00 44.50 170 ASP A O 1
ATOM 1331 N N . LYS A 1 171 ? -17.090 12.594 -25.324 1.00 49.97 171 LYS A N 1
ATOM 1332 C CA . LYS A 1 171 ? -17.038 12.510 -23.851 1.00 49.97 171 LYS A CA 1
ATOM 1333 C C . LYS A 1 171 ? -17.572 11.204 -23.240 1.00 49.97 171 LYS A C 1
ATOM 1335 O O . LYS A 1 171 ? -17.566 11.089 -22.018 1.00 49.97 171 LYS A O 1
ATOM 1340 N N . GLU A 1 172 ? -18.028 10.248 -24.042 1.00 46.03 172 GLU A N 1
ATOM 1341 C CA . GLU A 1 172 ? -18.689 9.027 -23.563 1.00 46.03 172 GLU A CA 1
ATOM 1342 C C . GLU A 1 172 ? -17.730 7.835 -23.358 1.00 46.03 172 GLU A C 1
ATOM 1344 O O . GLU A 1 172 ? -18.039 6.941 -22.573 1.00 46.03 172 GLU A O 1
ATOM 1349 N N . ASP A 1 173 ? -16.527 7.836 -23.945 1.00 41.19 173 ASP A N 1
ATOM 1350 C CA . ASP A 1 173 ? -15.661 6.641 -23.924 1.00 41.19 173 ASP A CA 1
ATOM 1351 C C . ASP A 1 173 ? -14.726 6.534 -22.702 1.00 41.19 173 ASP A C 1
ATOM 1353 O O . ASP A 1 173 ? -14.265 5.441 -22.359 1.00 41.19 173 ASP A O 1
ATOM 1357 N N . VAL A 1 174 ? -14.460 7.639 -21.996 1.00 44.94 174 VAL A N 1
ATOM 1358 C CA . VAL A 1 174 ? -13.474 7.681 -20.892 1.00 44.94 174 VAL A CA 1
ATOM 1359 C C . VAL A 1 174 ? -13.997 7.024 -19.606 1.00 44.94 174 VAL A C 1
ATOM 1361 O O . VAL A 1 174 ? -13.212 6.507 -18.812 1.00 44.94 174 VAL A O 1
ATOM 1364 N N . GLU A 1 175 ? -15.315 6.977 -19.405 1.00 40.00 175 GLU A N 1
ATOM 1365 C CA . GLU A 1 175 ? -15.924 6.415 -18.189 1.00 40.00 175 GLU A CA 1
ATOM 1366 C C . GLU A 1 175 ? -15.973 4.873 -18.191 1.00 40.00 175 GLU A C 1
ATOM 1368 O O . GLU A 1 175 ? -16.018 4.242 -17.133 1.00 40.00 175 GLU A O 1
ATOM 1373 N N . SER A 1 176 ? -15.886 4.246 -19.369 1.00 35.34 176 SER A N 1
ATOM 1374 C CA . SER A 1 176 ? -16.110 2.803 -19.540 1.00 35.34 176 SER A CA 1
ATOM 1375 C C . SER A 1 176 ? -14.912 1.914 -19.157 1.00 35.34 176 SER A C 1
ATOM 1377 O O . SER A 1 176 ? -15.094 0.776 -18.714 1.00 35.34 176 SER A O 1
ATOM 1379 N N . LEU A 1 177 ? -13.677 2.427 -19.247 1.00 40.62 177 LEU A N 1
ATOM 1380 C CA . LEU A 1 177 ? -12.454 1.650 -18.982 1.00 40.62 177 LEU A CA 1
ATOM 1381 C C . LEU A 1 177 ? -12.164 1.455 -17.484 1.00 40.62 177 LEU A C 1
ATOM 1383 O O . LEU A 1 177 ? -11.667 0.400 -17.076 1.00 40.62 177 LEU A O 1
ATOM 1387 N N . ASP A 1 178 ? -12.503 2.438 -16.648 1.00 39.62 178 ASP A N 1
ATOM 1388 C CA . ASP A 1 178 ? -12.308 2.356 -15.193 1.00 39.62 178 ASP A CA 1
ATOM 1389 C C . ASP A 1 178 ? -13.322 1.400 -14.529 1.00 39.62 178 ASP A C 1
ATOM 1391 O O . ASP A 1 178 ? -13.034 0.804 -13.483 1.00 39.62 178 ASP A O 1
ATOM 1395 N N . GLN A 1 179 ? -14.487 1.191 -15.152 1.00 37.41 179 GLN A N 1
ATOM 1396 C CA . GLN A 1 179 ? -15.532 0.299 -14.647 1.00 37.41 179 GLN A CA 1
ATOM 1397 C C . GLN A 1 179 ? -15.239 -1.183 -14.910 1.00 37.41 179 GLN A C 1
ATOM 1399 O O . GLN A 1 179 ? -15.416 -1.990 -13.994 1.00 37.41 179 GLN A O 1
ATOM 1404 N N . GLU A 1 180 ? -14.712 -1.573 -16.074 1.00 35.84 180 GLU A N 1
ATOM 1405 C CA . GLU A 1 180 ? -14.392 -2.988 -16.336 1.00 35.84 180 GLU A CA 1
ATOM 1406 C C . GLU A 1 180 ? -13.161 -3.487 -15.559 1.00 35.84 180 GLU A C 1
ATOM 1408 O O . GLU A 1 180 ? -13.135 -4.628 -15.082 1.00 35.84 180 GLU A O 1
ATOM 1413 N N . ALA A 1 181 ? -12.169 -2.622 -15.315 1.00 42.19 181 ALA A N 1
ATOM 1414 C CA . ALA A 1 181 ? -11.022 -2.959 -14.468 1.00 42.19 181 ALA A CA 1
ATOM 1415 C C . ALA A 1 181 ? -11.414 -3.170 -12.988 1.00 42.19 181 ALA A C 1
ATOM 1417 O O . ALA A 1 181 ? -10.700 -3.854 -12.246 1.00 42.19 181 ALA A O 1
ATOM 1418 N N . SER A 1 182 ? -12.561 -2.626 -12.559 1.00 37.28 182 SER A N 1
ATOM 1419 C CA . SER A 1 182 ? -13.028 -2.651 -11.167 1.00 37.28 182 SER A CA 1
ATOM 1420 C C . SER A 1 182 ? -13.550 -4.017 -10.691 1.00 37.28 182 SER A C 1
ATOM 1422 O O . SER A 1 182 ? -13.596 -4.267 -9.483 1.00 37.28 182 SER A O 1
ATOM 1424 N N . TYR A 1 183 ? -13.874 -4.936 -11.610 1.00 34.69 183 TYR A N 1
ATOM 1425 C CA . TYR A 1 183 ? -14.468 -6.238 -11.274 1.00 34.69 183 TYR A CA 1
ATOM 1426 C C . TYR A 1 183 ? -13.509 -7.424 -11.359 1.00 34.69 183 TYR A C 1
ATOM 1428 O O . TYR A 1 183 ? -13.878 -8.543 -10.988 1.00 34.69 183 TYR A O 1
ATOM 1436 N N . SER A 1 184 ? -12.259 -7.224 -11.786 1.00 35.91 184 SER A N 1
ATOM 1437 C CA . SER A 1 184 ? -11.301 -8.327 -11.824 1.00 35.91 184 SER A CA 1
ATOM 1438 C C . SER A 1 184 ? -10.720 -8.581 -10.431 1.00 35.91 184 SER A C 1
ATOM 1440 O O . SER A 1 184 ? -9.655 -8.091 -10.058 1.00 35.91 184 SER A O 1
ATOM 1442 N N . LEU A 1 185 ? -11.456 -9.375 -9.650 1.00 37.94 185 LEU A N 1
ATOM 1443 C CA . LEU A 1 185 ? -11.018 -10.004 -8.406 1.00 37.94 185 LEU A CA 1
ATOM 1444 C C . LEU A 1 185 ? -9.757 -10.840 -8.681 1.00 37.94 185 LEU A C 1
ATOM 1446 O O . LEU A 1 185 ? -9.858 -12.016 -9.023 1.00 37.94 185 LEU A O 1
ATOM 1450 N N . ARG A 1 186 ? -8.562 -10.251 -8.571 1.00 40.97 186 ARG A N 1
ATOM 1451 C CA . ARG A 1 186 ? -7.302 -10.965 -8.831 1.00 40.97 186 ARG A CA 1
ATOM 1452 C C . ARG A 1 186 ? -6.505 -11.151 -7.539 1.00 40.97 186 ARG A C 1
ATOM 1454 O O . ARG A 1 186 ? -5.926 -10.189 -7.031 1.00 40.97 186 ARG A O 1
ATOM 1461 N N . PRO A 1 187 ? -6.470 -12.377 -6.984 1.00 35.28 187 PRO A N 1
ATOM 1462 C CA . PRO A 1 187 ? -5.646 -12.704 -5.833 1.00 35.28 187 PRO A CA 1
ATOM 1463 C C . PRO A 1 187 ? -4.154 -12.508 -6.105 1.00 35.28 187 PRO A C 1
ATOM 1465 O O . PRO A 1 187 ? -3.660 -12.644 -7.226 1.00 35.28 187 PRO A O 1
ATOM 1468 N N . ARG A 1 188 ? -3.426 -12.246 -5.018 1.00 41.94 188 ARG A N 1
ATOM 1469 C CA . ARG A 1 188 ? -1.963 -12.235 -4.957 1.00 41.94 188 ARG A CA 1
ATOM 1470 C C . ARG A 1 188 ? -1.413 -13.521 -5.585 1.00 41.94 188 ARG A C 1
ATOM 1472 O O . ARG A 1 188 ? -1.783 -14.610 -5.168 1.00 41.94 188 ARG A O 1
ATOM 1479 N N . THR A 1 189 ? -0.497 -13.350 -6.536 1.00 35.34 189 THR A N 1
ATOM 1480 C CA . THR A 1 189 ? 0.333 -14.380 -7.185 1.00 35.34 189 THR A CA 1
ATOM 1481 C C . THR A 1 189 ? -0.369 -15.322 -8.166 1.00 35.34 189 THR A C 1
ATOM 1483 O O . THR A 1 189 ? -0.497 -16.510 -7.903 1.00 35.34 189 THR A O 1
ATOM 1486 N N . GLN A 1 190 ? -0.685 -14.837 -9.366 1.00 36.25 190 GLN A N 1
ATOM 1487 C CA . GLN A 1 190 ? -0.607 -15.667 -10.572 1.00 36.25 190 GLN A CA 1
ATOM 1488 C C . GLN A 1 190 ? -0.198 -14.792 -11.760 1.00 36.25 190 GLN A C 1
ATOM 1490 O O . GLN A 1 190 ? -0.878 -13.827 -12.095 1.00 36.25 190 GLN A O 1
ATOM 1495 N N . LYS A 1 191 ? 0.934 -15.127 -12.393 1.00 37.75 191 LYS A N 1
ATOM 1496 C CA . LYS A 1 191 ? 1.205 -14.693 -13.766 1.00 37.75 191 LYS A CA 1
ATOM 1497 C C . LYS A 1 191 ? 0.100 -15.287 -14.629 1.00 37.75 191 LYS A C 1
ATOM 1499 O O . LYS A 1 191 ? 0.061 -16.506 -14.785 1.00 37.75 191 LYS A O 1
ATOM 1504 N N . VAL A 1 192 ? -0.777 -14.458 -15.179 1.00 38.47 192 VAL A N 1
ATOM 1505 C CA . VAL A 1 192 ? -1.652 -14.897 -16.266 1.00 38.47 192 VAL A CA 1
ATOM 1506 C C . VAL A 1 192 ? -0.969 -14.519 -17.571 1.00 38.47 192 VAL A C 1
ATOM 1508 O O . VAL A 1 192 ? -0.510 -13.395 -17.748 1.00 38.47 192 VAL A O 1
ATOM 1511 N N . ASN A 1 193 ? -0.844 -15.499 -18.458 1.00 30.50 193 ASN A N 1
ATOM 1512 C CA . ASN A 1 193 ? -0.255 -15.338 -19.777 1.00 30.50 193 ASN A CA 1
ATOM 1513 C C . ASN A 1 193 ? -1.242 -14.530 -20.640 1.00 30.50 193 ASN A C 1
ATOM 1515 O O . ASN A 1 193 ? -2.253 -15.067 -21.091 1.00 30.50 193 ASN A O 1
ATOM 1519 N N . ILE A 1 194 ? -1.001 -13.229 -20.815 1.00 38.50 194 ILE A N 1
ATOM 1520 C CA . ILE A 1 194 ? -1.835 -12.363 -21.658 1.00 38.50 194 ILE A CA 1
ATOM 1521 C C . ILE A 1 194 ? -1.480 -12.649 -23.123 1.00 38.50 194 ILE A C 1
ATOM 1523 O O . ILE A 1 194 ? -0.679 -11.953 -23.739 1.00 38.50 194 ILE A O 1
ATOM 1527 N N . ARG A 1 195 ? -2.035 -13.728 -23.680 1.00 32.72 195 ARG A N 1
ATOM 1528 C CA . ARG A 1 195 ? -2.053 -13.968 -25.134 1.00 32.72 195 ARG A CA 1
ATOM 1529 C C . ARG A 1 195 ? -3.435 -14.279 -25.705 1.00 32.72 195 ARG A C 1
ATOM 1531 O O . ARG A 1 195 ? -3.537 -14.561 -26.891 1.00 32.72 195 ARG A O 1
ATOM 1538 N N . THR A 1 196 ? -4.503 -14.148 -24.919 1.00 34.28 196 THR A N 1
ATOM 1539 C CA . THR A 1 196 ? -5.851 -14.442 -25.426 1.00 34.28 196 THR A CA 1
ATOM 1540 C C . THR A 1 196 ? -6.904 -13.491 -24.870 1.00 34.28 196 THR A C 1
ATOM 1542 O O . THR A 1 196 ? -7.848 -13.905 -24.214 1.00 34.28 196 THR A O 1
ATOM 1545 N N . ILE A 1 197 ? -6.754 -12.201 -25.159 1.00 34.22 197 ILE A N 1
ATOM 1546 C CA . ILE A 1 197 ? -7.911 -11.342 -25.440 1.00 34.22 197 ILE A CA 1
ATOM 1547 C C . ILE A 1 197 ? -7.602 -10.693 -26.787 1.00 34.22 197 ILE A C 1
ATOM 1549 O O . ILE A 1 197 ? -7.235 -9.529 -26.892 1.00 34.22 197 ILE A O 1
ATOM 1553 N N . ALA A 1 198 ? -7.631 -11.527 -27.829 1.00 31.25 198 ALA A N 1
ATOM 1554 C CA . ALA A 1 198 ? -7.832 -11.026 -29.174 1.00 31.25 198 ALA A CA 1
ATOM 1555 C C . ALA A 1 198 ? -9.247 -10.450 -29.180 1.00 31.25 198 ALA A C 1
ATOM 1557 O O . ALA A 1 198 ? -10.224 -11.191 -29.049 1.00 31.25 198 ALA A O 1
ATOM 1558 N N . VAL A 1 199 ? -9.337 -9.126 -29.246 1.00 33.25 199 VAL A N 1
ATOM 1559 C CA . VAL A 1 199 ? -10.584 -8.419 -29.496 1.00 33.25 199 VAL A CA 1
ATOM 1560 C C . VAL A 1 199 ? -11.083 -8.913 -30.855 1.00 33.25 199 VAL A C 1
ATOM 1562 O O . VAL A 1 199 ? -10.538 -8.559 -31.899 1.00 33.25 199 VAL A O 1
ATOM 1565 N N . ARG A 1 200 ? -12.072 -9.813 -30.841 1.00 30.62 200 ARG A N 1
ATOM 1566 C CA . ARG A 1 200 ? -12.907 -10.098 -32.008 1.00 30.62 200 ARG A CA 1
ATOM 1567 C C . ARG A 1 200 ? -13.749 -8.852 -32.255 1.00 30.62 200 ARG A C 1
ATOM 1569 O O . ARG A 1 200 ? -14.849 -8.733 -31.727 1.00 30.62 200 ARG A O 1
ATOM 1576 N N . ASN A 1 201 ? -13.208 -7.927 -33.036 1.00 35.03 201 ASN A N 1
ATOM 1577 C CA . ASN A 1 201 ? -13.992 -6.890 -33.689 1.00 35.03 201 ASN A CA 1
ATOM 1578 C C . ASN A 1 201 ? -14.665 -7.504 -34.921 1.00 35.03 201 ASN A C 1
ATOM 1580 O O . ASN A 1 201 ? -14.195 -7.316 -36.032 1.00 35.03 201 ASN A O 1
ATOM 1584 N N . ASP A 1 202 ? -15.756 -8.238 -34.703 1.00 35.91 202 ASP A N 1
ATOM 1585 C CA . ASP A 1 202 ? -16.709 -8.611 -35.754 1.00 35.91 202 ASP A CA 1
ATOM 1586 C C . ASP A 1 202 ? -18.117 -8.193 -35.311 1.00 35.91 202 ASP A C 1
ATOM 1588 O O . ASP A 1 202 ? -18.969 -9.023 -35.001 1.00 35.91 202 ASP A O 1
ATOM 1592 N N . ILE A 1 203 ? -18.365 -6.881 -35.249 1.00 31.83 203 ILE A N 1
ATOM 1593 C CA . ILE A 1 203 ? -19.725 -6.326 -35.255 1.00 31.83 203 ILE A CA 1
ATOM 1594 C C . ILE A 1 203 ? -19.754 -5.134 -36.217 1.00 31.83 203 ILE A C 1
ATOM 1596 O O . ILE A 1 203 ? -19.742 -3.981 -35.814 1.00 31.83 203 ILE A O 1
ATOM 1600 N N . TYR A 1 204 ? -19.819 -5.439 -37.511 1.00 32.53 204 TYR A N 1
ATOM 1601 C CA . TYR A 1 204 ? -20.530 -4.613 -38.489 1.00 32.53 204 TYR A CA 1
ATOM 1602 C C . TYR A 1 204 ? -21.328 -5.540 -39.409 1.00 32.53 204 TYR A C 1
ATOM 1604 O O . TYR A 1 204 ? -21.015 -5.728 -40.579 1.00 32.53 204 TYR A O 1
ATOM 1612 N N . ALA A 1 205 ? -22.380 -6.143 -38.856 1.00 33.31 205 ALA A N 1
ATOM 1613 C CA . ALA A 1 205 ? -23.496 -6.660 -39.638 1.00 33.31 205 ALA A CA 1
ATOM 1614 C C . ALA A 1 205 ? -24.642 -5.646 -39.533 1.00 33.31 205 ALA A C 1
ATOM 1616 O O . ALA A 1 205 ? -25.568 -5.806 -38.741 1.00 33.31 205 ALA A O 1
ATOM 1617 N N . ILE A 1 206 ? -24.555 -4.566 -40.312 1.00 34.25 206 ILE A N 1
ATOM 1618 C CA . ILE A 1 206 ? -25.701 -3.688 -40.546 1.00 34.25 206 ILE A CA 1
ATOM 1619 C C . ILE A 1 206 ? -26.575 -4.395 -41.583 1.00 34.25 206 ILE A C 1
ATOM 1621 O O . ILE A 1 206 ? -26.290 -4.362 -42.777 1.00 34.25 206 ILE A O 1
ATOM 1625 N N . LYS A 1 207 ? -27.642 -5.050 -41.117 1.00 36.66 207 LYS A N 1
ATOM 1626 C CA . LYS A 1 207 ? -28.852 -5.212 -41.924 1.00 36.66 207 LYS A CA 1
ATOM 1627 C C . LYS A 1 207 ? -29.556 -3.858 -41.950 1.00 36.66 207 LYS A C 1
ATOM 1629 O O . LYS A 1 207 ? -29.899 -3.330 -40.894 1.00 36.66 207 LYS A O 1
ATOM 1634 N N . LYS A 1 208 ? -29.777 -3.320 -43.142 1.00 36.53 208 LYS A N 1
ATOM 1635 C CA . LYS A 1 208 ? -30.884 -2.408 -43.412 1.00 36.53 208 LYS A CA 1
ATOM 1636 C C . LYS A 1 208 ? -31.616 -2.945 -44.631 1.00 36.53 208 LYS A C 1
ATOM 1638 O O . LYS A 1 208 ? -30.969 -3.274 -45.625 1.00 36.53 208 LYS A O 1
ATOM 1643 N N . ASP A 1 209 ? -32.917 -3.106 -44.435 1.00 39.66 209 ASP A N 1
ATOM 1644 C CA . ASP A 1 209 ? -33.926 -3.383 -45.453 1.00 39.66 209 ASP A CA 1
ATOM 1645 C C . ASP A 1 209 ? -33.962 -2.290 -46.534 1.00 39.66 209 ASP A C 1
ATOM 1647 O O . ASP A 1 209 ? -33.598 -1.129 -46.216 1.00 39.66 209 ASP A O 1
#

Foldseek 3Di:
DDPPPPPPPQDFPLCLQAPDGFAADPVCNVDHDWAFLLPQADQCLVVCVVLVFQSCPPDPDDGLADGLSRQLCQQSVNLPRDRGGTGGNVSSCCSGRVPDADQAAQPPPDDDGDGFDDFDGSQLQNCCCLPVVDHDGGSYTHHPVVCCVSVVVSVVVVVVVVPPDPPDDDPPPPVPSVVVSNPPSDYPDDDDDPPPPPPPPPPDPDDDD

Sequence (209 aa):
MAANVDKQTTHCPLQKFTGGKCGFSATFSREKEYVKLSECTKNISNHLKSCKLPSGHQSKWEADVSSEGHLISYRCGLFSFQPDLKVCPVHRYNLGLLWKPARSCANPDHKGSKKVTKVVITKLSRYLFIREGIFIPVGAGLCSSCFIILNGKYNEEQIELENVSPDCIDKEDVESLDQEASYSLRPRTQKVNIRTIAVRNDIYAIKKD

Radius of gyration: 20.41 Å; Cα contacts (8 Å, |Δi|>4): 266; chains: 1; bounding box: 57×36×68 Å

Organism: Mytilus galloprovincialis (NCBI:txid29158)

Mean predicted aligned error: 12.36 Å

pLDDT: mean 77.49, std 23.95, range [30.5, 98.25]

Secondary structure (DSSP, 8-state):
---------SS-TTHHHH-S--S--STTTT----EEGGG-----HHHHHHTTS--SSSSSSPPS--SHHHHHHHHTT--S--TT-EE-HHHHHHHTTT----SB---TT--S--B--EE--HHHHHHHHHTS-----TT-EE-HHHHHHHHHHHHHHHHHHHTS-GGG--TTSHHHHHHHHTT----S---------------------